Protein AF-0000000086869556 (afdb_homodimer)

Structure (mmCIF, N/CA/C/O backbone):
data_AF-0000000086869556-model_v1
#
loop_
_entity.id
_entity.type
_entity.pdbx_description
1 polymer 'Protein phosphatase'
#
loop_
_atom_site.group_PDB
_atom_site.id
_atom_site.type_symbol
_atom_site.label_atom_id
_atom_site.label_alt_id
_atom_site.label_comp_id
_atom_site.label_asym_id
_atom_site.label_entity_id
_atom_site.label_seq_id
_atom_site.pdbx_PDB_ins_code
_atom_site.Cartn_x
_atom_site.Cartn_y
_atom_site.Cartn_z
_atom_site.occupancy
_atom_site.B_iso_or_equiv
_atom_site.auth_seq_id
_atom_site.auth_comp_id
_atom_site.auth_asym_id
_atom_site.auth_atom_id
_atom_site.pdbx_PDB_model_num
ATOM 1 N N . GLY A 1 1 ? 18.484 16.047 -14.68 1 20.08 1 GLY A N 1
ATOM 2 C CA . GLY A 1 1 ? 17.188 15.438 -14.805 1 20.08 1 GLY A CA 1
ATOM 3 C C . GLY A 1 1 ? 16.781 14.633 -13.586 1 20.08 1 GLY A C 1
ATOM 4 O O . GLY A 1 1 ? 17.594 13.898 -13.023 1 20.08 1 GLY A O 1
ATOM 5 N N . VAL A 1 2 ? 16.062 15.242 -12.688 1 26.06 2 VAL A N 1
ATOM 6 C CA . VAL A 1 2 ? 15.773 14.742 -11.344 1 26.06 2 VAL A CA 1
ATOM 7 C C . VAL A 1 2 ? 15.383 13.266 -11.422 1 26.06 2 VAL A C 1
ATOM 9 O O . VAL A 1 2 ? 14.438 12.906 -12.125 1 26.06 2 VAL A O 1
ATOM 12 N N . ALA A 1 3 ? 16.375 12.531 -11.352 1 31.11 3 ALA A N 1
ATOM 13 C CA . ALA A 1 3 ? 16.203 11.078 -11.461 1 31.11 3 ALA A CA 1
ATOM 14 C C . ALA A 1 3 ? 15 10.609 -10.656 1 31.11 3 ALA A C 1
ATOM 16 O O . ALA A 1 3 ? 14.828 11 -9.5 1 31.11 3 ALA A O 1
ATOM 17 N N . ASP A 1 4 ? 13.977 10.664 -11.32 1 35.25 4 ASP A N 1
ATOM 18 C CA . ASP A 1 4 ? 12.664 10.219 -10.852 1 35.25 4 ASP A CA 1
ATOM 19 C C . ASP A 1 4 ? 12.797 8.969 -9.984 1 35.25 4 ASP A C 1
ATOM 21 O O . ASP A 1 4 ? 13.758 8.211 -10.109 1 35.25 4 ASP A O 1
ATOM 25 N N . GLY A 1 5 ? 12.445 9.078 -8.875 1 38.09 5 GLY A N 1
ATOM 26 C CA . GLY A 1 5 ? 12.594 7.977 -7.938 1 38.09 5 GLY A CA 1
ATOM 27 C C . GLY A 1 5 ? 12.781 6.633 -8.617 1 38.09 5 GLY A C 1
ATOM 28 O O . GLY A 1 5 ? 13.461 5.754 -8.086 1 38.09 5 GLY A O 1
ATOM 29 N N . VAL A 1 6 ? 11.828 6.309 -9.461 1 43 6 VAL A N 1
ATOM 30 C CA . VAL A 1 6 ? 11.953 5.102 -10.273 1 43 6 VAL A CA 1
ATOM 31 C C . VAL A 1 6 ? 13.117 5.258 -11.258 1 43 6 VAL A C 1
ATOM 33 O O . VAL A 1 6 ? 13.5 4.297 -11.93 1 43 6 VAL A O 1
ATOM 36 N N . GLY A 1 7 ? 13.5 6.398 -11.258 1 38.84 7 GLY A N 1
ATOM 37 C CA . GLY A 1 7 ? 14.344 6.754 -12.383 1 38.84 7 GLY A CA 1
ATOM 38 C C . GLY A 1 7 ? 15.719 6.102 -12.328 1 38.84 7 GLY A C 1
ATOM 39 O O . GLY A 1 7 ? 16.406 6.023 -13.344 1 38.84 7 GLY A O 1
ATOM 40 N N . GLY A 1 8 ? 16.047 6.047 -11.125 1 41.34 8 GLY A N 1
ATOM 41 C CA . GLY A 1 8 ? 17.453 5.668 -11.242 1 41.34 8 GLY A CA 1
ATOM 42 C C . GLY A 1 8 ? 17.656 4.309 -11.891 1 41.34 8 GLY A C 1
ATOM 43 O O . GLY A 1 8 ? 18.75 3.973 -12.32 1 41.34 8 GLY A O 1
ATOM 44 N N . TRP A 1 9 ? 16.656 3.523 -11.672 1 41.38 9 TRP A N 1
ATOM 45 C CA . TRP A 1 9 ? 16.891 2.152 -12.109 1 41.38 9 TRP A CA 1
ATOM 46 C C . TRP A 1 9 ? 16.797 2.043 -13.625 1 41.38 9 TRP A C 1
ATOM 48 O O . TRP A 1 9 ? 17.266 1.069 -14.219 1 41.38 9 TRP A O 1
ATOM 58 N N . ARG A 1 10 ? 16.188 2.996 -14.219 1 45.03 10 ARG A N 1
ATOM 59 C CA . ARG A 1 10 ? 16.031 2.869 -15.664 1 45.03 10 ARG A CA 1
ATOM 60 C C . ARG A 1 10 ? 17.375 2.74 -16.344 1 45.03 10 ARG A C 1
ATOM 62 O O . ARG A 1 10 ? 17.484 2.098 -17.391 1 45.03 10 ARG A O 1
ATOM 69 N N . ASP A 1 11 ? 18.078 3.354 -15.719 1 44.28 11 ASP A N 1
ATOM 70 C CA . ASP A 1 11 ? 19.359 3.311 -16.422 1 44.28 11 ASP A CA 1
ATOM 71 C C . ASP A 1 11 ? 19.875 1.878 -16.547 1 44.28 11 ASP A C 1
ATOM 73 O O . ASP A 1 11 ? 20.719 1.584 -17.391 1 44.28 11 ASP A O 1
ATOM 77 N N . TYR A 1 12 ? 19.422 1.07 -15.805 1 44.03 12 TYR A N 1
ATOM 78 C CA . TYR A 1 12 ? 20 -0.267 -15.906 1 44.03 12 TYR A CA 1
ATOM 79 C C . TYR A 1 12 ? 19.094 -1.189 -16.719 1 44.03 12 TYR A C 1
ATOM 81 O O . TYR A 1 12 ? 19.328 -2.4 -16.766 1 44.03 12 TYR A O 1
ATOM 89 N N . GLY A 1 13 ? 18.156 -0.696 -17.391 1 45.09 13 GLY A N 1
ATOM 90 C CA . GLY A 1 13 ? 17.328 -1.491 -18.266 1 45.09 13 GLY A CA 1
ATOM 91 C C . GLY A 1 13 ? 16.234 -2.244 -17.531 1 45.09 13 GLY A C 1
ATOM 92 O O . GLY A 1 13 ? 15.562 -3.105 -18.109 1 45.09 13 GLY A O 1
ATOM 93 N N . VAL A 1 14 ? 16.328 -2.191 -16.141 1 48.78 14 VAL A N 1
ATOM 94 C CA . VAL A 1 14 ? 15.344 -2.955 -15.391 1 48.78 14 VAL A CA 1
ATOM 95 C C . VAL A 1 14 ? 14.242 -2.027 -14.891 1 48.78 14 VAL A C 1
ATOM 97 O O . VAL A 1 14 ? 14.523 -0.951 -14.359 1 48.78 14 VAL A O 1
ATOM 100 N N . ASP A 1 15 ? 13.062 -2.281 -15.352 1 56.66 15 ASP A N 1
ATOM 101 C CA . ASP A 1 15 ? 11.891 -1.534 -14.922 1 56.66 15 ASP A CA 1
ATOM 102 C C . ASP A 1 15 ? 11.32 -2.111 -13.625 1 56.66 15 ASP A C 1
ATOM 104 O O . ASP A 1 15 ? 10.781 -3.221 -13.617 1 56.66 15 ASP A O 1
ATOM 108 N N . PRO A 1 16 ? 11.773 -1.597 -12.445 1 61.28 16 PRO A N 1
ATOM 109 C CA . PRO A 1 16 ? 11.227 -2.08 -11.18 1 61.28 16 PRO A CA 1
ATOM 110 C C . PRO A 1 16 ? 9.719 -2.301 -11.227 1 61.28 16 PRO A C 1
ATOM 112 O O . PRO A 1 16 ? 9.188 -3.133 -10.484 1 61.28 16 PRO A O 1
ATOM 115 N N . SER A 1 17 ? 9.109 -1.678 -12.156 1 65.19 17 SER A N 1
ATOM 116 C CA . SER A 1 17 ? 7.664 -1.819 -12.305 1 65.19 17 SER A CA 1
ATOM 117 C C . SER A 1 17 ? 7.297 -3.211 -12.805 1 65.19 17 SER A C 1
ATOM 119 O O . SER A 1 17 ? 6.207 -3.713 -12.516 1 65.19 17 SER A O 1
ATOM 121 N N . GLN A 1 18 ? 8.281 -3.791 -13.469 1 72.25 18 GLN A N 1
ATOM 122 C CA . GLN A 1 18 ? 7.984 -5.105 -14.031 1 72.25 18 GLN A CA 1
ATOM 123 C C . GLN A 1 18 ? 7.891 -6.16 -12.93 1 72.25 18 GLN A C 1
ATOM 125 O O . GLN A 1 18 ? 6.988 -7 -12.945 1 72.25 18 GLN A O 1
ATOM 130 N N . PHE A 1 19 ? 8.773 -6.137 -12.016 1 77.19 19 PHE A N 1
ATOM 131 C CA . PHE A 1 19 ? 8.766 -7.109 -10.93 1 77.19 19 PHE A CA 1
ATOM 132 C C . PHE A 1 19 ? 7.492 -6.984 -10.109 1 77.19 19 PHE A C 1
ATOM 134 O O . PHE A 1 19 ? 6.824 -7.984 -9.828 1 77.19 19 PHE A O 1
ATOM 141 N N . SER A 1 20 ? 7.203 -5.754 -9.734 1 79 20 SER A N 1
ATOM 142 C CA . SER A 1 20 ? 6.023 -5.531 -8.906 1 79 20 SER A CA 1
ATOM 143 C C . SER A 1 20 ? 4.754 -6.008 -9.602 1 79 20 SER A C 1
ATOM 145 O O . SER A 1 20 ? 3.883 -6.609 -8.969 1 79 20 SER A O 1
ATOM 147 N N . GLY A 1 21 ? 4.75 -5.754 -10.852 1 83.06 21 GLY A N 1
ATOM 148 C CA . GLY A 1 21 ? 3.615 -6.242 -11.625 1 83.06 21 GLY A CA 1
ATOM 149 C C . GLY A 1 21 ? 3.502 -7.754 -11.625 1 83.06 21 GLY A C 1
ATOM 150 O O . GLY A 1 21 ? 2.416 -8.305 -11.414 1 83.06 21 GLY A O 1
ATOM 151 N N . THR A 1 22 ? 4.59 -8.391 -11.93 1 85.75 22 THR A N 1
ATOM 152 C CA . THR A 1 22 ? 4.602 -9.852 -11.953 1 85.75 22 THR A CA 1
ATOM 153 C C . THR A 1 22 ? 4.262 -10.414 -10.578 1 85.75 22 THR A C 1
ATOM 155 O O . THR A 1 22 ? 3.531 -11.398 -10.469 1 85.75 22 THR A O 1
ATOM 158 N N . LEU A 1 23 ? 4.801 -9.828 -9.57 1 87 23 LEU A N 1
ATOM 159 C CA . LEU A 1 23 ? 4.508 -10.266 -8.203 1 87 23 LEU A CA 1
ATOM 160 C C . LEU A 1 23 ? 3.014 -10.164 -7.914 1 87 23 LEU A C 1
ATOM 162 O O . LEU A 1 23 ? 2.416 -11.094 -7.375 1 87 23 LEU A O 1
ATOM 166 N N . MET A 1 24 ? 2.424 -9.109 -8.297 1 91.31 24 MET A N 1
ATOM 167 C CA . MET A 1 24 ? 0.998 -8.93 -8.031 1 91.31 24 MET A CA 1
ATOM 168 C C . MET A 1 24 ? 0.171 -9.938 -8.828 1 91.31 24 MET A C 1
ATOM 170 O O . MET A 1 24 ? -0.818 -10.469 -8.32 1 91.31 24 MET A O 1
ATOM 174 N N . ARG A 1 25 ? 0.588 -10.195 -10.039 1 92.12 25 ARG A N 1
ATOM 175 C CA . ARG A 1 25 ? -0.113 -11.195 -10.844 1 92.12 25 ARG A CA 1
ATOM 176 C C . ARG A 1 25 ? -0.012 -12.578 -10.211 1 92.12 25 ARG A C 1
ATOM 178 O O . ARG A 1 25 ? -0.985 -13.336 -10.203 1 92.12 25 ARG A O 1
ATOM 185 N N . THR A 1 26 ? 1.114 -12.883 -9.781 1 92.69 26 THR A N 1
ATOM 186 C CA . THR A 1 26 ? 1.32 -14.172 -9.133 1 92.69 26 THR A CA 1
ATOM 187 C C . THR A 1 26 ? 0.486 -14.273 -7.859 1 92.69 26 THR A C 1
ATOM 189 O O . THR A 1 26 ? -0.171 -15.289 -7.621 1 92.69 26 THR A O 1
ATOM 192 N N . CYS A 1 27 ? 0.472 -13.266 -7.012 1 93.25 27 CYS A N 1
ATOM 193 C CA . CYS A 1 27 ? -0.337 -13.258 -5.801 1 93.25 27 CYS A CA 1
ATOM 194 C C . CYS A 1 27 ? -1.816 -13.414 -6.129 1 93.25 27 CYS A C 1
ATOM 196 O O . CYS A 1 27 ? -2.539 -14.125 -5.43 1 93.25 27 CYS A O 1
ATOM 198 N N . GLU A 1 28 ? -2.205 -12.711 -7.117 1 95.19 28 GLU A N 1
ATOM 199 C CA . GLU A 1 28 ? -3.598 -12.836 -7.543 1 95.19 28 GLU A CA 1
ATOM 200 C C . GLU A 1 28 ? -3.936 -14.281 -7.906 1 95.19 28 GLU A C 1
ATOM 202 O O . GLU A 1 28 ? -4.988 -14.789 -7.523 1 95.19 28 GLU A O 1
ATOM 207 N N . ARG A 1 29 ? -3.111 -14.875 -8.688 1 95.5 29 ARG A N 1
ATOM 208 C CA . ARG A 1 29 ? -3.318 -16.266 -9.07 1 95.5 29 ARG A CA 1
ATOM 209 C C . ARG A 1 29 ? -3.412 -17.156 -7.84 1 95.5 29 ARG A C 1
ATOM 211 O O . ARG A 1 29 ? -4.273 -18.047 -7.77 1 95.5 29 ARG A O 1
ATOM 218 N N . LEU A 1 30 ? -2.574 -16.953 -6.906 1 94.69 30 LEU A N 1
ATOM 219 C CA . LEU A 1 30 ? -2.566 -17.75 -5.68 1 94.69 30 LEU A CA 1
ATOM 220 C C . LEU A 1 30 ? -3.877 -17.594 -4.918 1 94.69 30 LEU A C 1
ATOM 222 O O . LEU A 1 30 ? -4.422 -18.562 -4.395 1 94.69 30 LEU A O 1
ATOM 226 N N . VAL A 1 31 ? -4.391 -16.375 -4.824 1 94.94 31 VAL A N 1
ATOM 227 C CA . VAL A 1 31 ? -5.668 -16.109 -4.164 1 94.94 31 VAL A CA 1
ATOM 228 C C . VAL A 1 31 ? -6.785 -16.859 -4.895 1 94.94 31 VAL A C 1
ATOM 230 O O . VAL A 1 31 ? -7.598 -17.531 -4.266 1 94.94 31 VAL A O 1
ATOM 233 N N . LYS A 1 32 ? -6.785 -16.734 -6.172 1 94.69 32 LYS A N 1
ATOM 234 C CA . LYS A 1 32 ? -7.816 -17.359 -6.996 1 94.69 32 LYS A CA 1
ATOM 235 C C . LYS A 1 32 ? -7.781 -18.875 -6.863 1 94.69 32 LYS A C 1
ATOM 237 O O . LYS A 1 32 ? -8.82 -19.531 -6.938 1 94.69 32 LYS A O 1
ATOM 242 N N . GLU A 1 33 ? -6.645 -19.422 -6.629 1 95.5 33 GLU A N 1
ATOM 243 C CA . GLU A 1 33 ? -6.453 -20.859 -6.496 1 95.5 33 GLU A CA 1
ATOM 244 C C . GLU A 1 33 ? -6.816 -21.344 -5.094 1 95.5 33 GLU A C 1
ATOM 246 O O . GLU A 1 33 ? -6.789 -22.547 -4.816 1 95.5 33 GLU A O 1
ATOM 251 N N . GLY A 1 34 ? -7.094 -20.453 -4.234 1 91.31 34 GLY A N 1
ATOM 252 C CA . GLY A 1 34 ? -7.48 -20.812 -2.883 1 91.31 34 GLY A CA 1
ATOM 253 C C . GLY A 1 34 ? -6.305 -20.953 -1.94 1 91.31 34 GLY A C 1
ATOM 254 O O . GLY A 1 34 ? -6.445 -21.484 -0.833 1 91.31 34 GLY A O 1
ATOM 255 N N . ARG A 1 35 ? -5.172 -20.656 -2.354 1 90 35 ARG A N 1
ATOM 256 C CA . ARG A 1 35 ? -3.977 -20.688 -1.518 1 90 35 ARG A CA 1
ATOM 257 C C . ARG A 1 35 ? -3.816 -19.391 -0.731 1 90 35 ARG A C 1
ATOM 259 O O . ARG A 1 35 ? -2.746 -18.781 -0.742 1 90 35 ARG A O 1
ATOM 266 N N . PHE A 1 36 ? -4.836 -18.984 -0.148 1 88.5 36 PHE A N 1
ATOM 267 C CA . PHE A 1 36 ? -4.902 -17.688 0.498 1 88.5 36 PHE A CA 1
ATOM 268 C C . PHE A 1 36 ? -5.574 -17.781 1.861 1 88.5 36 PHE A C 1
ATOM 270 O O . PHE A 1 36 ? -6.617 -18.438 1.998 1 88.5 36 PHE A O 1
ATOM 277 N N . VAL A 1 37 ? -4.934 -17.359 2.906 1 88.19 37 VAL A N 1
ATOM 278 C CA . VAL A 1 37 ? -5.5 -17.203 4.242 1 88.19 37 VAL A CA 1
ATOM 279 C C . VAL A 1 37 ? -5.695 -15.711 4.543 1 88.19 37 VAL A C 1
ATOM 281 O O . VAL A 1 37 ? -4.719 -14.977 4.723 1 88.19 37 VAL A O 1
ATOM 284 N N . PRO A 1 38 ? -6.949 -15.219 4.625 1 87.19 38 PRO A N 1
ATOM 285 C CA . PRO A 1 38 ? -7.234 -13.789 4.754 1 87.19 38 PRO A CA 1
ATOM 286 C C . PRO A 1 38 ? -6.512 -13.141 5.938 1 87.19 38 PRO A C 1
ATOM 288 O O . PRO A 1 38 ? -6.082 -11.992 5.848 1 87.19 38 PRO A O 1
ATOM 291 N N . SER A 1 39 ? -6.332 -13.852 7 1 86.94 39 SER A N 1
ATOM 292 C CA . SER A 1 39 ? -5.723 -13.289 8.203 1 86.94 39 SER A CA 1
ATOM 293 C C . SER A 1 39 ? -4.203 -13.297 8.102 1 86.94 39 SER A C 1
ATOM 295 O O . SER A 1 39 ? -3.516 -12.82 9.016 1 86.94 39 SER A O 1
ATOM 297 N N . ASN A 1 40 ? -3.67 -13.812 6.988 1 86.56 40 ASN A N 1
ATOM 298 C CA . ASN A 1 40 ? -2.223 -13.883 6.812 1 86.56 40 ASN A CA 1
ATOM 299 C C . ASN A 1 40 ? -1.795 -13.359 5.445 1 86.56 40 ASN A C 1
ATOM 301 O O . ASN A 1 40 ? -1.248 -14.102 4.633 1 86.56 40 ASN A O 1
ATOM 305 N N . PRO A 1 41 ? -1.904 -12.07 5.223 1 87.12 41 PRO A N 1
ATOM 306 C CA . PRO A 1 41 ? -1.512 -11.5 3.93 1 87.12 41 PRO A CA 1
ATOM 307 C C . PRO A 1 41 ? -0.021 -11.664 3.643 1 87.12 41 PRO A C 1
ATOM 309 O O . PRO A 1 41 ? 0.386 -11.703 2.479 1 87.12 41 PRO A O 1
ATOM 312 N N . VAL A 1 42 ? 0.786 -11.781 4.691 1 84.06 42 VAL A N 1
ATOM 313 C CA . VAL A 1 42 ? 2.221 -11.984 4.512 1 84.06 42 VAL A CA 1
ATOM 314 C C . VAL A 1 42 ? 2.469 -13.305 3.789 1 84.06 42 VAL A C 1
ATOM 316 O O . VAL A 1 42 ? 3.383 -13.406 2.967 1 84.06 42 VAL A O 1
ATOM 319 N N . GLY A 1 43 ? 1.678 -14.242 4.09 1 86.19 43 GLY A N 1
ATOM 320 C CA . GLY A 1 43 ? 1.812 -15.555 3.467 1 86.19 43 GLY A CA 1
ATOM 321 C C . GLY A 1 43 ? 1.711 -15.508 1.953 1 86.19 43 GLY A C 1
ATOM 322 O O . GLY A 1 43 ? 2.461 -16.188 1.255 1 86.19 43 GLY A O 1
ATOM 323 N N . ILE A 1 44 ? 0.769 -14.719 1.463 1 89 44 ILE A N 1
ATOM 324 C CA . ILE A 1 44 ? 0.57 -14.664 0.019 1 89 44 ILE A CA 1
ATOM 325 C C . ILE A 1 44 ? 1.739 -13.93 -0.634 1 89 44 ILE A C 1
ATOM 327 O O . ILE A 1 44 ? 2.174 -14.297 -1.729 1 89 44 ILE A O 1
ATOM 331 N N . LEU A 1 45 ? 2.207 -12.852 -0.019 1 86.06 45 LEU A N 1
ATOM 332 C CA . LEU A 1 45 ? 3.361 -12.133 -0.545 1 86.06 45 LEU A CA 1
ATOM 333 C C . LEU A 1 45 ? 4.594 -13.031 -0.583 1 86.06 45 LEU A C 1
ATOM 335 O O . LEU A 1 45 ? 5.336 -13.031 -1.568 1 86.06 45 LEU A O 1
ATOM 339 N N . THR A 1 46 ? 4.754 -13.766 0.477 1 83.81 46 THR A N 1
ATOM 340 C CA . THR A 1 46 ? 5.883 -14.68 0.574 1 83.81 46 THR A CA 1
ATOM 341 C C . THR A 1 46 ? 5.809 -15.758 -0.506 1 83.81 46 THR A C 1
ATOM 343 O O . THR A 1 46 ? 6.793 -16.016 -1.197 1 83.81 46 THR A O 1
ATOM 346 N N . ALA A 1 47 ? 4.652 -16.344 -0.585 1 87.88 47 ALA A N 1
ATOM 347 C CA . ALA A 1 47 ? 4.465 -17.391 -1.591 1 87.88 47 ALA A CA 1
ATOM 348 C C . ALA A 1 47 ? 4.699 -16.844 -2.996 1 87.88 47 ALA A C 1
ATOM 350 O O . ALA A 1 47 ? 5.352 -17.5 -3.82 1 87.88 47 ALA A O 1
ATOM 351 N N . GLY A 1 48 ? 4.109 -15.656 -3.264 1 89.12 48 GLY A N 1
ATOM 352 C CA . GLY A 1 48 ? 4.312 -15.031 -4.559 1 89.12 48 GLY A CA 1
ATOM 353 C C . GLY A 1 48 ? 5.77 -14.742 -4.859 1 89.12 48 GLY A C 1
ATOM 354 O O . GLY A 1 48 ? 6.25 -15.016 -5.965 1 89.12 48 GLY A O 1
ATOM 355 N N . TYR A 1 49 ? 6.426 -14.258 -3.943 1 83.94 49 TYR A N 1
ATOM 356 C CA . TYR A 1 49 ? 7.84 -13.938 -4.109 1 83.94 49 TYR A CA 1
ATOM 357 C C . TYR A 1 49 ? 8.656 -15.203 -4.344 1 83.94 49 TYR A C 1
ATOM 359 O O . TYR A 1 49 ? 9.508 -15.25 -5.238 1 83.94 49 TYR A O 1
ATOM 367 N N . CYS A 1 50 ? 8.445 -16.25 -3.535 1 84.56 50 CYS A N 1
ATOM 368 C CA . CYS A 1 50 ? 9.148 -17.516 -3.662 1 84.56 50 CYS A CA 1
ATOM 369 C C . CYS A 1 50 ? 8.953 -18.125 -5.051 1 84.56 50 CYS A C 1
ATOM 371 O O . CYS A 1 50 ? 9.883 -18.672 -5.637 1 84.56 50 CYS A O 1
ATOM 373 N N . GLU A 1 51 ? 7.754 -17.984 -5.516 1 88.38 51 GLU A N 1
ATOM 374 C CA . GLU A 1 51 ? 7.48 -18.5 -6.852 1 88.38 51 GLU A CA 1
ATOM 375 C C . GLU A 1 51 ? 8.273 -17.75 -7.91 1 88.38 51 GLU A C 1
ATOM 377 O O . GLU A 1 51 ? 8.773 -18.359 -8.867 1 88.38 51 GLU A O 1
ATOM 382 N N . LEU A 1 52 ? 8.352 -16.484 -7.754 1 84.44 52 LEU A N 1
ATOM 383 C CA . LEU A 1 52 ? 9.117 -15.695 -8.719 1 84.44 52 LEU A CA 1
ATOM 384 C C . LEU A 1 52 ? 10.594 -16.078 -8.68 1 84.44 52 LEU A C 1
ATOM 386 O O . LEU A 1 52 ? 11.242 -16.188 -9.727 1 84.44 52 LEU A O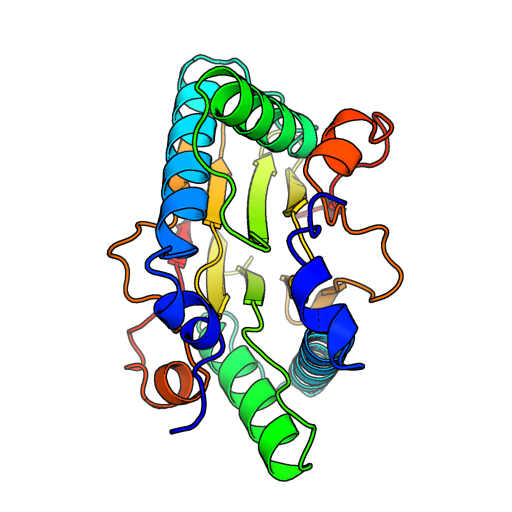 1
ATOM 390 N N . LEU A 1 53 ? 11.094 -16.312 -7.484 1 79.25 53 LEU A N 1
ATOM 391 C CA . LEU A 1 53 ? 12.484 -16.719 -7.332 1 79.25 53 LEU A CA 1
ATOM 392 C C . LEU A 1 53 ? 12.719 -18.078 -7.992 1 79.25 53 LEU A C 1
ATOM 394 O O . LEU A 1 53 ? 13.719 -18.281 -8.68 1 79.25 53 LEU A O 1
ATOM 398 N N . GLN A 1 54 ? 11.812 -18.906 -7.766 1 85.69 54 GLN A N 1
ATOM 399 C CA . GLN A 1 54 ? 11.922 -20.25 -8.336 1 85.69 54 GLN A CA 1
ATOM 400 C C . GLN A 1 54 ? 11.883 -20.203 -9.859 1 85.69 54 GLN A C 1
ATOM 402 O O . GLN A 1 54 ? 12.516 -21.031 -10.523 1 85.69 54 GLN A O 1
ATOM 407 N N . ASN A 1 55 ? 11.156 -19.234 -10.367 1 88.25 55 ASN A N 1
ATOM 408 C CA . ASN A 1 55 ? 11.039 -19.094 -11.812 1 88.25 55 ASN A CA 1
ATOM 409 C C . ASN A 1 55 ? 12.148 -18.219 -12.375 1 88.25 55 ASN A C 1
ATOM 411 O O . ASN A 1 55 ? 12.117 -17.828 -13.547 1 88.25 55 ASN A O 1
ATOM 415 N N . LYS A 1 56 ? 13.062 -17.812 -11.461 1 80.94 56 LYS A N 1
ATOM 416 C CA . LYS A 1 56 ? 14.266 -17.062 -11.82 1 80.94 56 LYS A CA 1
ATOM 417 C C . LYS A 1 56 ? 13.914 -15.711 -12.43 1 80.94 56 LYS A C 1
ATOM 419 O O . LYS A 1 56 ? 14.547 -15.273 -13.391 1 80.94 56 LYS A O 1
ATOM 424 N N . VAL A 1 57 ? 12.789 -15.18 -12 1 75.62 57 VAL A N 1
ATOM 425 C CA . VAL A 1 57 ? 12.469 -13.812 -12.391 1 75.62 57 VAL A CA 1
ATOM 426 C C . VAL A 1 57 ? 13.469 -12.852 -11.75 1 75.62 57 VAL A C 1
ATOM 428 O O . VAL A 1 57 ? 13.695 -12.898 -10.539 1 75.62 57 VAL A O 1
ATOM 431 N N . PRO A 1 58 ? 14.148 -12.078 -12.648 1 66.31 58 PRO A N 1
ATOM 432 C CA . PRO A 1 58 ? 15.141 -11.164 -12.086 1 66.31 58 PRO A CA 1
ATOM 433 C C . PRO A 1 58 ? 14.531 -10.18 -11.086 1 66.31 58 PRO A C 1
ATOM 435 O O . PRO A 1 58 ? 13.484 -9.594 -11.352 1 66.31 58 PRO A O 1
ATOM 438 N N . LEU A 1 59 ? 14.992 -10.32 -9.859 1 57.66 59 LEU A N 1
ATOM 439 C CA . LEU A 1 59 ? 14.625 -9.336 -8.852 1 57.66 59 LEU A CA 1
ATOM 440 C C . LEU A 1 59 ? 15.422 -8.047 -9.039 1 57.66 59 LEU A C 1
ATOM 442 O O . LEU A 1 59 ? 16.656 -8.047 -8.93 1 57.66 59 LEU A O 1
ATOM 446 N N . LEU A 1 60 ? 14.969 -7.227 -9.891 1 50.34 60 LEU A N 1
ATOM 447 C CA . LEU A 1 60 ? 15.742 -6.008 -10.109 1 50.34 60 LEU A CA 1
ATOM 448 C C . LEU A 1 60 ? 15.414 -4.957 -9.055 1 50.34 60 LEU A C 1
ATOM 450 O O . LEU A 1 60 ? 14.273 -4.477 -8.992 1 50.34 60 LEU A O 1
ATOM 454 N N . GLY A 1 61 ? 16.359 -4.707 -8.211 1 54.25 61 GLY A N 1
ATOM 455 C CA . GLY A 1 61 ? 16.312 -3.572 -7.301 1 54.25 61 GLY A CA 1
ATOM 456 C C . GLY A 1 61 ? 15.32 -3.756 -6.168 1 54.25 61 GLY A C 1
ATOM 457 O O . GLY A 1 61 ? 14.812 -4.859 -5.953 1 54.25 61 GLY A O 1
ATOM 458 N N . SER A 1 62 ? 15.133 -2.777 -5.438 1 56.19 62 SER A N 1
ATOM 459 C CA . SER A 1 62 ? 14.203 -2.717 -4.316 1 56.19 62 SER A CA 1
ATOM 460 C C . SER A 1 62 ? 12.758 -2.629 -4.805 1 56.19 62 SER A C 1
ATOM 462 O O . SER A 1 62 ? 12.469 -1.938 -5.785 1 56.19 62 SER A O 1
ATOM 464 N N . SER A 1 63 ? 12.07 -3.76 -4.605 1 62.44 63 SER A N 1
ATOM 465 C CA . SER A 1 63 ? 10.656 -3.715 -4.957 1 62.44 63 SER A CA 1
ATOM 466 C C . SER A 1 63 ? 9.781 -3.545 -3.719 1 62.44 63 SER A C 1
ATOM 468 O O . SER A 1 63 ? 10.133 -4.012 -2.635 1 62.44 63 SER A O 1
ATOM 470 N N . THR A 1 64 ? 8.797 -2.725 -3.891 1 74.62 64 THR A N 1
ATOM 471 C CA . THR A 1 64 ? 7.812 -2.541 -2.83 1 74.62 64 THR A CA 1
ATOM 472 C C . THR A 1 64 ? 6.457 -3.105 -3.248 1 74.62 64 THR A C 1
ATOM 474 O O . THR A 1 64 ? 6.117 -3.111 -4.434 1 74.62 64 THR A O 1
ATOM 477 N N . ALA A 1 65 ? 5.867 -3.75 -2.355 1 82.38 65 ALA A N 1
ATOM 478 C CA . ALA A 1 65 ? 4.52 -4.27 -2.57 1 82.38 65 ALA A CA 1
ATOM 479 C C . ALA A 1 65 ? 3.668 -4.125 -1.312 1 82.38 65 ALA A C 1
ATOM 481 O O . ALA A 1 65 ? 4.191 -4.145 -0.196 1 82.38 65 ALA A O 1
ATOM 482 N N . CYS A 1 66 ? 2.393 -3.9 -1.564 1 84.25 66 CYS A N 1
ATOM 483 C CA . CYS A 1 66 ? 1.42 -3.824 -0.479 1 84.25 66 CYS A CA 1
ATOM 484 C C . CYS A 1 66 ? 0.177 -4.645 -0.801 1 84.25 66 CYS A C 1
ATOM 486 O O . CYS A 1 66 ? -0.324 -4.605 -1.927 1 84.25 66 CYS A O 1
ATOM 488 N N . ILE A 1 67 ? -0.213 -5.453 0.135 1 88.81 67 ILE A N 1
ATOM 489 C CA . ILE A 1 67 ? -1.454 -6.207 0.001 1 88.81 67 ILE A CA 1
ATOM 490 C C . ILE A 1 67 ? -2.426 -5.805 1.107 1 88.81 67 ILE A C 1
ATOM 492 O O . ILE A 1 67 ? -2.041 -5.707 2.275 1 88.81 67 ILE A O 1
ATOM 496 N N . VAL A 1 68 ? -3.631 -5.559 0.736 1 87.69 68 VAL A N 1
ATOM 497 C CA . VAL A 1 68 ? -4.703 -5.246 1.676 1 87.69 68 VAL A CA 1
ATOM 498 C C . VAL A 1 68 ? -5.805 -6.301 1.571 1 87.69 68 VAL A C 1
ATOM 500 O O . VAL A 1 68 ? -6.281 -6.602 0.475 1 87.69 68 VAL A O 1
ATOM 503 N N . VAL A 1 69 ? -6.129 -6.844 2.709 1 89.31 69 VAL A N 1
ATOM 504 C CA . VAL A 1 69 ? -7.184 -7.855 2.748 1 89.31 69 VAL A CA 1
ATOM 505 C C . VAL A 1 69 ? -8.336 -7.363 3.617 1 89.31 69 VAL A C 1
ATOM 507 O O . VAL A 1 69 ? -8.156 -7.098 4.809 1 89.31 69 VAL A O 1
ATOM 510 N N . LEU A 1 70 ? -9.445 -7.223 2.988 1 86.75 70 LEU A N 1
ATOM 511 C CA . LEU A 1 70 ? -10.672 -6.918 3.713 1 86.75 70 LEU A CA 1
ATOM 512 C C . LEU A 1 70 ? -11.391 -8.195 4.133 1 86.75 70 LEU A C 1
ATOM 514 O O . LEU A 1 70 ? -11.953 -8.898 3.293 1 86.75 70 LEU A O 1
ATOM 518 N N . ASP A 1 71 ? -11.266 -8.445 5.352 1 84.94 71 ASP A N 1
ATOM 519 C CA . ASP A 1 71 ? -11.898 -9.648 5.891 1 84.94 71 ASP A CA 1
ATOM 520 C C . ASP A 1 71 ? -13.281 -9.328 6.473 1 84.94 71 ASP A C 1
ATOM 522 O O . ASP A 1 71 ? -13.391 -8.898 7.621 1 84.94 71 ASP A O 1
ATOM 526 N N . ARG A 1 72 ? -14.273 -9.609 5.816 1 76.88 72 ARG A N 1
ATOM 527 C CA . ARG A 1 72 ? -15.641 -9.266 6.203 1 76.88 72 ARG A CA 1
ATOM 528 C C . ARG A 1 72 ? -16.094 -10.094 7.398 1 76.88 72 ARG A C 1
ATOM 530 O O . ARG A 1 72 ? -16.828 -9.602 8.258 1 76.88 72 ARG A O 1
ATOM 537 N N . SER A 1 73 ? -15.711 -11.273 7.371 1 81.25 73 SER A N 1
ATOM 538 C CA . SER A 1 73 ? -16.188 -12.164 8.43 1 81.25 73 SER A CA 1
ATOM 539 C C . SER A 1 73 ? -15.727 -11.68 9.805 1 81.25 73 SER A C 1
ATOM 541 O O . SER A 1 73 ? -16.469 -11.781 10.781 1 81.25 73 SER A O 1
ATOM 543 N N . SER A 1 74 ? -14.562 -11.078 9.891 1 79.12 74 SER A N 1
ATOM 544 C CA . SER A 1 74 ? -14.031 -10.609 11.164 1 79.12 74 SER A CA 1
ATOM 545 C C . SER A 1 74 ? -14.078 -9.094 11.258 1 79.12 74 SER A C 1
ATOM 547 O O . SER A 1 74 ? -13.75 -8.516 12.305 1 79.12 74 SER A O 1
ATOM 549 N N . HIS A 1 75 ? -14.586 -8.461 10.195 1 78.62 75 HIS A N 1
ATOM 550 C CA . HIS A 1 75 ? -14.633 -7 10.148 1 78.62 75 HIS A CA 1
ATOM 551 C C . HIS A 1 75 ? -13.258 -6.398 10.438 1 78.62 75 HIS A C 1
ATOM 553 O O . HIS A 1 75 ? -13.141 -5.488 11.258 1 78.62 75 HIS A O 1
ATOM 559 N N . ARG A 1 76 ? -12.289 -7.098 9.82 1 83.69 76 ARG A N 1
ATOM 560 C CA . ARG A 1 76 ? -10.906 -6.66 10.023 1 83.69 76 ARG A CA 1
ATOM 561 C C . ARG A 1 76 ? -10.211 -6.402 8.688 1 83.69 76 ARG A C 1
ATOM 563 O O . ARG A 1 76 ? -10.609 -6.961 7.66 1 83.69 76 ARG A O 1
ATOM 570 N N . LEU A 1 77 ? -9.242 -5.43 8.75 1 83.94 77 LEU A N 1
ATOM 571 C CA . LEU A 1 77 ? -8.328 -5.148 7.648 1 83.94 77 LEU A CA 1
ATOM 572 C C . LEU A 1 77 ? -6.934 -5.684 7.945 1 83.94 77 LEU A C 1
ATOM 574 O O . LEU A 1 77 ? -6.359 -5.383 8.992 1 83.94 77 LEU A O 1
ATOM 578 N N . HIS A 1 78 ? -6.535 -6.594 7.109 1 86.38 78 HIS A N 1
ATOM 579 C CA . HIS A 1 78 ? -5.176 -7.113 7.203 1 86.38 78 HIS A CA 1
ATOM 580 C C . HIS A 1 78 ? -4.293 -6.555 6.094 1 86.38 78 HIS A C 1
ATOM 582 O O . HIS A 1 78 ? -4.734 -6.426 4.949 1 86.38 78 HIS A O 1
ATOM 588 N N . THR A 1 79 ? -3.049 -6.148 6.473 1 84.88 79 THR A N 1
ATOM 589 C CA . THR A 1 79 ? -2.141 -5.629 5.453 1 84.88 79 THR A CA 1
ATOM 590 C C . THR A 1 79 ? -0.771 -6.293 5.562 1 84.88 79 THR A C 1
ATOM 592 O O . THR A 1 79 ? -0.426 -6.848 6.605 1 84.88 79 THR A O 1
ATOM 595 N N . ALA A 1 80 ? -0.083 -6.355 4.477 1 83.44 80 ALA A N 1
ATOM 596 C CA . ALA A 1 80 ? 1.317 -6.766 4.395 1 83.44 80 ALA A CA 1
ATOM 597 C C . ALA A 1 80 ? 2.098 -5.859 3.443 1 83.44 80 ALA A C 1
ATOM 599 O O . ALA A 1 80 ? 1.588 -5.473 2.389 1 83.44 80 ALA A O 1
ATOM 600 N N . ASN A 1 81 ? 3.268 -5.422 3.904 1 77.81 81 ASN A N 1
ATOM 601 C CA . ASN A 1 81 ? 4.109 -4.543 3.102 1 77.81 81 ASN A CA 1
ATOM 602 C C . ASN A 1 81 ? 5.488 -5.152 2.857 1 77.81 81 ASN A C 1
ATOM 604 O O . ASN A 1 81 ? 6.09 -5.719 3.771 1 77.81 81 ASN A O 1
ATOM 608 N N . LEU A 1 82 ? 5.832 -5.09 1.624 1 75.69 82 LEU A N 1
ATOM 609 C CA . LEU A 1 82 ? 7.188 -5.457 1.228 1 75.69 82 LEU A CA 1
ATOM 610 C C . LEU A 1 82 ? 8.008 -4.219 0.89 1 75.69 82 LEU A C 1
ATOM 612 O O . LEU A 1 82 ? 7.523 -3.316 0.201 1 75.69 82 LEU A O 1
ATOM 616 N N . GLY A 1 83 ? 9.195 -4.152 1.521 1 73.5 83 GLY A N 1
ATOM 617 C CA . GLY A 1 83 ? 10.094 -3.047 1.221 1 73.5 83 GLY A CA 1
ATOM 618 C C . GLY A 1 83 ? 9.883 -1.848 2.127 1 73.5 83 GLY A C 1
ATOM 619 O O . GLY A 1 83 ? 9.109 -1.91 3.082 1 73.5 83 GLY A O 1
ATOM 620 N N . ASP A 1 84 ? 10.648 -0.792 1.902 1 64 84 ASP A N 1
ATOM 621 C CA . ASP A 1 84 ? 10.648 0.425 2.707 1 64 84 ASP A CA 1
ATOM 622 C C . ASP A 1 84 ? 9.641 1.438 2.17 1 64 84 ASP A C 1
ATOM 624 O O . ASP A 1 84 ? 10.008 2.559 1.809 1 64 84 ASP A O 1
ATOM 628 N N . SER A 1 85 ? 8.422 1.033 1.997 1 71.31 85 SER A N 1
ATOM 629 C CA . SER A 1 85 ? 7.402 1.936 1.481 1 71.31 85 SER A CA 1
ATOM 630 C C . SER A 1 85 ? 6.617 2.588 2.615 1 71.31 85 SER A C 1
ATOM 632 O O . SER A 1 85 ? 6.402 1.975 3.662 1 71.31 85 SER A O 1
ATOM 634 N N . GLY A 1 86 ? 6.445 3.867 2.48 1 79.88 86 GLY A N 1
ATOM 635 C CA . GLY A 1 86 ? 5.488 4.48 3.389 1 79.88 86 GLY A CA 1
ATOM 636 C C . GLY A 1 86 ? 4.086 3.918 3.25 1 79.88 86 GLY A C 1
ATOM 637 O O . GLY A 1 86 ? 3.639 3.625 2.139 1 79.88 86 GLY A O 1
ATOM 638 N N . PHE A 1 87 ? 3.502 3.639 4.398 1 82.81 87 PHE A N 1
ATOM 639 C CA . PHE A 1 87 ? 2.146 3.1 4.387 1 82.81 87 PHE A CA 1
ATOM 640 C C . PHE A 1 87 ? 1.292 3.766 5.461 1 82.81 87 PHE A C 1
ATOM 642 O O . PHE A 1 87 ? 1.724 3.908 6.605 1 82.81 87 PHE A O 1
ATOM 649 N N . LEU A 1 88 ? 0.127 4.246 5.016 1 90.06 88 LEU A N 1
ATOM 650 C CA . LEU A 1 88 ? -0.782 4.922 5.934 1 90.06 88 LEU A CA 1
ATOM 651 C C . LEU A 1 88 ? -2.209 4.414 5.758 1 90.06 88 LEU A C 1
ATOM 653 O O . LEU A 1 88 ? -2.686 4.266 4.633 1 90.06 88 LEU A O 1
ATOM 657 N N . VAL A 1 89 ? -2.881 4.082 6.898 1 89 89 VAL A N 1
ATOM 658 C CA . VAL A 1 89 ? -4.293 3.713 6.883 1 89 89 VAL A CA 1
ATOM 659 C C . VAL A 1 89 ? -5.105 4.738 7.668 1 89 89 VAL A C 1
ATOM 661 O O . VAL A 1 89 ? -4.777 5.051 8.82 1 89 89 VAL A O 1
ATOM 664 N N . VAL A 1 90 ? -6.168 5.23 6.984 1 91.12 90 VAL A N 1
ATOM 665 C CA . VAL A 1 90 ? -7.047 6.219 7.602 1 91.12 90 VAL A CA 1
ATOM 666 C C . VAL A 1 90 ? -8.461 5.66 7.703 1 91.12 90 VAL A C 1
ATOM 668 O O . VAL A 1 90 ? -8.969 5.059 6.754 1 91.12 90 VAL A O 1
ATOM 671 N N . ARG A 1 91 ? -9.031 5.797 8.82 1 87.94 91 ARG A N 1
ATOM 672 C CA . ARG A 1 91 ? 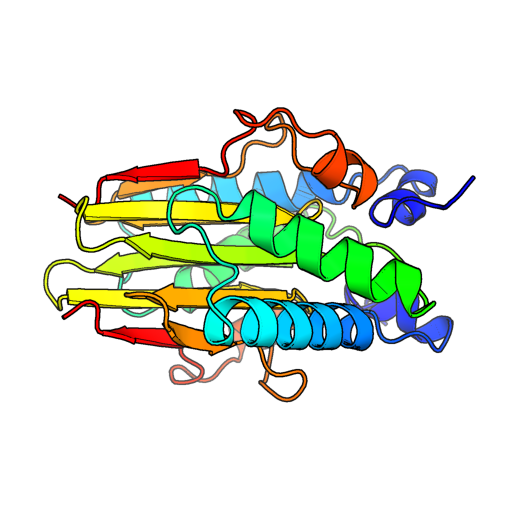-10.414 5.398 9.062 1 87.94 91 ARG A CA 1
ATOM 673 C C . ARG A 1 91 ? -11.164 6.469 9.852 1 87.94 91 ARG A C 1
ATOM 675 O O . ARG A 1 91 ? -10.734 6.852 10.945 1 87.94 91 ARG A O 1
ATOM 682 N N . GLY A 1 92 ? -12.328 6.895 9.297 1 83.75 92 GLY A N 1
ATOM 683 C CA . GLY A 1 92 ? -13.133 7.867 10.016 1 83.75 92 GLY A CA 1
ATOM 684 C C . GLY A 1 92 ? -12.383 9.148 10.336 1 83.75 92 GLY A C 1
ATOM 685 O O . GLY A 1 92 ? -12.492 9.68 11.445 1 83.75 92 GLY A O 1
ATOM 686 N N . GLY A 1 93 ? -11.438 9.523 9.477 1 85.94 93 GLY A N 1
ATOM 687 C CA . GLY A 1 93 ? -10.695 10.758 9.688 1 85.94 93 GLY A CA 1
ATOM 688 C C . GLY A 1 93 ? -9.523 10.594 10.633 1 85.94 93 GLY A C 1
ATOM 689 O O . GLY A 1 93 ? -8.859 11.57 10.992 1 85.94 93 GLY A O 1
ATOM 690 N N . GLU A 1 94 ? -9.273 9.414 11.047 1 91.06 94 GLU A N 1
ATOM 691 C CA . GLU A 1 94 ? -8.164 9.117 11.945 1 91.06 94 GLU A CA 1
ATOM 692 C C . GLU A 1 94 ? -7.156 8.172 11.289 1 91.06 94 GLU A C 1
ATOM 694 O O . GLU A 1 94 ? -7.539 7.262 10.555 1 91.06 94 GLU A O 1
ATOM 699 N N . VAL A 1 95 ? -5.902 8.406 11.625 1 91.25 95 VAL A N 1
ATOM 700 C CA . VAL A 1 95 ? -4.871 7.461 11.203 1 91.25 95 VAL A CA 1
ATOM 701 C C . VAL A 1 95 ? -4.863 6.258 12.141 1 91.25 95 VAL A C 1
ATOM 703 O O . VAL A 1 95 ? -4.602 6.395 13.344 1 91.25 95 VAL A O 1
ATOM 706 N N . VAL A 1 96 ? -5.18 5.137 11.609 1 88.19 96 VAL A N 1
ATOM 707 C CA . VAL A 1 96 ? -5.266 3.945 12.453 1 88.19 96 VAL A CA 1
ATOM 708 C C . VAL A 1 96 ? -3.98 3.129 12.32 1 88.19 96 VAL A C 1
ATOM 710 O O . VAL A 1 96 ? -3.715 2.244 13.141 1 88.19 96 VAL A O 1
ATOM 713 N N . HIS A 1 97 ? -3.18 3.424 11.266 1 84.69 97 HIS A N 1
ATOM 714 C CA . HIS A 1 97 ? -1.881 2.783 11.094 1 84.69 97 HIS A CA 1
ATOM 715 C C . HIS A 1 97 ? -0.947 3.648 10.25 1 84.69 97 HIS A C 1
ATOM 717 O O . HIS A 1 97 ? -1.365 4.223 9.242 1 84.69 97 HIS A O 1
ATOM 723 N N . ARG A 1 98 ? 0.253 3.768 10.664 1 85.88 98 ARG A N 1
ATOM 724 C CA . ARG A 1 98 ? 1.328 4.41 9.914 1 85.88 98 ARG A CA 1
ATOM 725 C C . ARG A 1 98 ? 2.588 3.551 9.922 1 85.88 98 ARG A C 1
ATOM 727 O O . ARG A 1 98 ? 2.986 3.027 10.961 1 85.88 98 ARG A O 1
ATOM 734 N N . SER A 1 99 ? 3.01 3.412 8.711 1 76.12 99 SER A N 1
ATOM 735 C CA . SER A 1 99 ? 4.262 2.666 8.633 1 76.12 99 SER A CA 1
ATOM 736 C C . SER A 1 99 ? 5.379 3.383 9.383 1 76.12 99 SER A C 1
ATOM 738 O O . SER A 1 99 ? 5.469 4.613 9.352 1 76.12 99 SER A O 1
ATOM 740 N N . ASP A 1 100 ? 5.844 2.764 10.523 1 61.25 100 ASP A N 1
ATOM 741 C CA . ASP A 1 100 ? 6.93 3.359 11.289 1 61.25 100 ASP A CA 1
ATOM 742 C C . ASP A 1 100 ? 8.289 2.891 10.773 1 61.25 100 ASP A C 1
ATOM 744 O O . ASP A 1 100 ? 8.43 1.75 10.328 1 61.25 100 ASP A O 1
ATOM 748 N N . GLU A 1 101 ? 9.117 3.91 10.492 1 54.12 101 GLU A N 1
ATOM 749 C CA . GLU A 1 101 ? 10.516 3.609 10.188 1 54.12 101 GLU A CA 1
ATOM 750 C C . GLU A 1 101 ? 10.992 2.375 10.945 1 54.12 101 GLU A C 1
ATOM 752 O O . GLU A 1 101 ? 11.812 1.604 10.438 1 54.12 101 GLU A O 1
ATOM 757 N N . GLN A 1 102 ? 10.555 2.316 12.102 1 48.31 102 GLN A N 1
ATOM 758 C CA . GLN A 1 102 ? 11.125 1.298 12.977 1 48.31 102 GLN A CA 1
ATOM 759 C C . GLN A 1 102 ? 10.375 -0.022 12.844 1 48.31 102 GLN A C 1
ATOM 761 O O . GLN A 1 102 ? 10.852 -1.062 13.305 1 48.31 102 GLN A O 1
ATOM 766 N N . GLN A 1 103 ? 9.273 0.011 12.203 1 50.22 103 GLN A N 1
ATOM 767 C CA . GLN A 1 103 ? 8.547 -1.256 12.156 1 50.22 103 GLN A CA 1
ATOM 768 C C . GLN A 1 103 ? 9.211 -2.229 11.18 1 50.22 103 GLN A C 1
ATOM 770 O O . GLN A 1 103 ? 9.844 -1.811 10.219 1 50.22 103 GLN A O 1
ATOM 775 N N . HIS A 1 104 ? 9.531 -3.33 11.633 1 49.25 104 HIS A N 1
ATOM 776 C CA . HIS A 1 104 ? 10.133 -4.43 10.883 1 49.25 104 HIS A CA 1
ATOM 777 C C . HIS A 1 104 ? 9.453 -4.602 9.531 1 49.25 104 HIS A C 1
ATOM 779 O O . HIS A 1 104 ? 8.297 -5.004 9.453 1 49.25 104 HIS A O 1
ATOM 785 N N . TYR A 1 105 ? 9.711 -3.582 8.727 1 54 105 TYR A N 1
ATOM 786 C CA . TYR A 1 105 ? 9.328 -3.855 7.344 1 54 105 TYR A CA 1
ATOM 787 C C . TYR A 1 105 ? 10.203 -4.945 6.738 1 54 105 TYR A C 1
ATOM 789 O O . TYR A 1 105 ? 11.367 -5.105 7.129 1 54 105 TYR A O 1
ATOM 797 N N . PHE A 1 106 ? 9.422 -5.883 6.184 1 61.47 106 PHE A N 1
ATOM 798 C CA . PHE A 1 106 ? 10.195 -6.852 5.422 1 61.47 106 PHE A CA 1
ATOM 799 C C . PHE A 1 106 ? 10.82 -6.199 4.195 1 61.47 106 PHE A C 1
ATOM 801 O O . PHE A 1 106 ? 10.109 -5.738 3.301 1 61.47 106 PHE A O 1
ATOM 808 N N . ASN A 1 107 ? 12.078 -5.926 4.371 1 59.28 107 ASN A N 1
ATOM 809 C CA . ASN A 1 107 ? 12.773 -5.242 3.281 1 59.28 107 ASN A CA 1
ATOM 810 C C . ASN A 1 107 ? 13.141 -6.207 2.158 1 59.28 107 ASN A C 1
ATOM 812 O O . ASN A 1 107 ? 13.469 -5.781 1.05 1 59.28 107 ASN A O 1
ATOM 816 N N . THR A 1 108 ? 13.141 -7.418 2.643 1 56.56 108 THR A N 1
ATOM 817 C CA . THR A 1 108 ? 1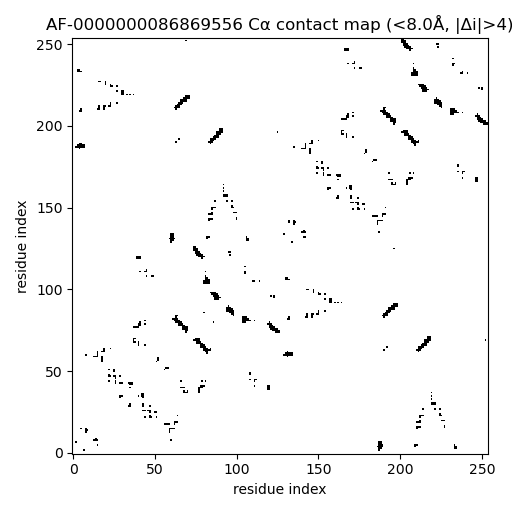3.5 -8.406 1.634 1 56.56 108 THR A CA 1
ATOM 818 C C . THR A 1 108 ? 12.555 -9.602 1.686 1 56.56 108 THR A C 1
ATOM 820 O O . THR A 1 108 ? 11.969 -9.891 2.732 1 56.56 108 THR A O 1
ATOM 823 N N . PRO A 1 109 ? 12.398 -10.102 0.55 1 57.09 109 PRO A N 1
ATOM 824 C CA . PRO A 1 109 ? 11.602 -11.328 0.526 1 57.09 109 PRO A CA 1
ATOM 825 C C . PRO A 1 109 ? 12.055 -12.352 1.566 1 57.09 109 PRO A C 1
ATOM 827 O O . PRO A 1 109 ? 11.227 -13.031 2.17 1 57.09 109 PRO A O 1
ATOM 830 N N . PHE A 1 110 ? 13.289 -12.438 1.698 1 57.88 110 PHE A N 1
ATOM 831 C CA . PHE A 1 110 ? 13.789 -13.398 2.684 1 57.88 110 PHE A CA 1
ATOM 832 C C . PHE A 1 110 ? 13.219 -13.094 4.066 1 57.88 110 PHE A C 1
ATOM 834 O O . PHE A 1 110 ? 12.875 -14.008 4.812 1 57.88 110 PHE A O 1
ATOM 841 N N . GLN A 1 111 ? 13.18 -11.82 4.293 1 65.75 111 GLN A N 1
ATOM 842 C CA . GLN A 1 111 ? 12.656 -11.422 5.594 1 65.75 111 GLN A CA 1
ATOM 843 C C . GLN A 1 111 ? 11.188 -11.805 5.742 1 65.75 111 GLN A C 1
ATOM 845 O O . GLN A 1 111 ? 10.719 -12.109 6.844 1 65.75 111 GLN A O 1
ATOM 850 N N . LEU A 1 112 ? 10.57 -11.852 4.59 1 62.66 112 LEU A N 1
ATOM 851 C CA . LEU A 1 112 ? 9.172 -12.266 4.594 1 62.66 112 LEU A CA 1
ATOM 852 C C . LEU A 1 112 ? 9.039 -13.75 4.906 1 62.66 112 LEU A C 1
ATOM 854 O O . LEU A 1 112 ? 8.125 -14.164 5.621 1 62.66 112 LEU A O 1
ATOM 858 N N . SER A 1 113 ? 9.922 -14.414 4.398 1 59 113 SER A N 1
ATOM 859 C CA . SER A 1 113 ? 9.859 -15.867 4.496 1 59 113 SER A CA 1
ATOM 860 C C . SER A 1 113 ? 10.125 -16.328 5.926 1 59 113 SER A C 1
ATOM 862 O O . SER A 1 113 ? 9.664 -17.406 6.332 1 59 113 SER A O 1
ATOM 864 N N . ILE A 1 114 ? 10.984 -15.547 6.559 1 56.78 114 ILE A N 1
ATOM 865 C CA . ILE A 1 114 ? 11.344 -15.984 7.902 1 56.78 114 ILE A CA 1
ATOM 866 C C . ILE A 1 114 ? 10.516 -15.211 8.93 1 56.78 114 ILE A C 1
ATOM 868 O O . ILE A 1 114 ? 10.773 -15.305 10.133 1 56.78 114 ILE A O 1
ATOM 872 N N . ALA A 1 115 ? 9.766 -14.398 8.391 1 58.97 115 ALA A N 1
ATOM 873 C CA . ALA A 1 115 ? 8.93 -13.633 9.312 1 58.97 115 ALA A CA 1
ATOM 874 C C . ALA A 1 115 ? 8.078 -14.555 10.172 1 58.97 115 ALA A C 1
ATOM 876 O O . ALA A 1 115 ? 7.562 -15.57 9.688 1 58.97 115 ALA A O 1
ATOM 877 N N . PRO A 1 116 ? 8.305 -14.211 11.461 1 55.84 116 PRO A N 1
ATOM 878 C CA . PRO A 1 116 ? 7.445 -15.031 12.312 1 55.84 116 PRO A CA 1
ATOM 879 C C . PRO A 1 116 ? 5.973 -14.945 11.922 1 55.84 116 PRO A C 1
ATOM 881 O O . PRO A 1 116 ? 5.547 -13.961 11.312 1 55.84 116 PRO A O 1
ATOM 884 N N . PRO A 1 117 ? 5.383 -16.078 12.094 1 54.16 117 PRO A N 1
ATOM 885 C CA . PRO A 1 117 ? 3.957 -16.125 11.766 1 54.16 117 PRO A CA 1
ATOM 886 C C . PRO A 1 117 ? 3.199 -14.898 12.273 1 54.16 117 PRO A C 1
ATOM 888 O O . PRO A 1 117 ? 2.215 -14.477 11.664 1 54.16 117 PRO A O 1
ATOM 891 N N . GLU A 1 118 ? 3.787 -14.414 13.336 1 50.28 118 GLU A N 1
ATOM 892 C CA . GLU A 1 118 ? 3.135 -13.281 13.992 1 50.28 118 GLU A CA 1
ATOM 893 C C . GLU A 1 118 ? 3.465 -11.977 13.281 1 50.28 118 GLU A C 1
ATOM 895 O O . GLU A 1 118 ? 2.871 -10.938 13.578 1 50.28 118 GLU A O 1
ATOM 900 N N . ALA A 1 119 ? 4.676 -12.086 12.781 1 52.78 119 ALA A N 1
ATOM 901 C CA . ALA A 1 119 ? 5.043 -10.859 12.078 1 52.78 119 ALA A CA 1
ATOM 902 C C . ALA A 1 119 ? 3.955 -10.445 11.102 1 52.78 119 ALA A C 1
ATOM 904 O O . ALA A 1 119 ? 3.814 -11.031 10.023 1 52.78 119 ALA A O 1
ATOM 905 N N . GLU A 1 120 ? 2.748 -10.422 11.641 1 54.5 120 GLU A N 1
ATOM 906 C CA . GLU A 1 120 ? 1.461 -10.164 11 1 54.5 120 GLU A CA 1
ATOM 907 C C . GLU A 1 120 ? 1.414 -8.75 10.414 1 54.5 120 GLU A C 1
ATOM 909 O O . GLU A 1 120 ? 2.045 -7.832 10.938 1 54.5 120 GLU A O 1
ATOM 914 N N . GLY A 1 121 ? 1.443 -8.742 8.969 1 64.38 121 GLY A N 1
ATOM 915 C CA . GLY A 1 121 ? 0.896 -7.492 8.469 1 64.38 121 GLY A CA 1
ATOM 916 C C . GLY A 1 121 ? 0.107 -6.723 9.508 1 64.38 121 GLY A C 1
ATOM 917 O O . GLY A 1 121 ? 0.186 -7.023 10.703 1 64.38 121 GLY A O 1
ATOM 918 N N . VAL A 1 122 ? -0.238 -5.609 9.328 1 70.31 122 VAL A N 1
ATOM 919 C CA . VAL A 1 122 ? -1.067 -4.797 10.211 1 70.31 122 VAL A CA 1
ATOM 920 C C . VAL A 1 122 ? -2.52 -5.262 10.133 1 70.31 122 VAL A C 1
ATOM 922 O O . VAL A 1 122 ? -3.014 -5.586 9.055 1 70.31 122 VAL A O 1
ATOM 925 N N . VAL A 1 123 ? -3.07 -5.582 11.344 1 71.94 123 VAL A N 1
ATOM 926 C CA . VAL A 1 123 ? -4.488 -5.918 11.422 1 71.94 123 VAL A CA 1
ATOM 927 C C . VAL A 1 123 ? -5.266 -4.754 12.031 1 71.94 123 VAL A C 1
ATOM 929 O O . VAL A 1 123 ? -4.887 -4.234 13.086 1 71.94 123 VAL A O 1
ATOM 932 N N . LEU A 1 124 ? -6.207 -4.301 11.25 1 76.5 124 LEU A N 1
ATOM 933 C CA . LEU A 1 124 ? -7.039 -3.209 11.75 1 76.5 124 LEU A CA 1
ATOM 934 C C . LEU A 1 124 ? -8.508 -3.613 11.773 1 76.5 124 LEU A C 1
ATOM 936 O O . LEU A 1 124 ? -8.969 -4.34 10.891 1 76.5 124 LEU A O 1
ATOM 940 N N . SER A 1 125 ? -9.156 -3.293 12.891 1 74.12 125 SER A N 1
ATOM 941 C CA . SER A 1 125 ? -10.594 -3.518 12.961 1 74.12 125 SER A CA 1
ATOM 942 C C . SER A 1 125 ? -11.359 -2.486 12.133 1 74.12 125 SER A C 1
ATOM 944 O O . SER A 1 125 ? -11 -1.306 12.133 1 74.12 125 SER A O 1
ATOM 946 N N . ASP A 1 126 ? -12.25 -2.953 11.289 1 63.25 126 ASP A N 1
ATOM 947 C CA . ASP A 1 126 ? -13.086 -2.057 10.508 1 63.25 126 ASP A CA 1
ATOM 948 C C . ASP A 1 126 ? -14.375 -1.711 11.25 1 63.25 126 ASP A C 1
ATOM 950 O O . ASP A 1 126 ? -15.297 -1.131 10.672 1 63.25 126 ASP A O 1
ATOM 954 N N . ARG A 1 127 ? -14.664 -2.107 12.469 1 57.91 127 ARG A N 1
ATOM 955 C CA . ARG A 1 127 ? -15.867 -1.772 13.219 1 57.91 127 ARG A CA 1
ATOM 956 C C . ARG A 1 127 ? -15.711 -0.427 13.922 1 57.91 127 ARG A C 1
ATOM 958 O O . ARG A 1 127 ? -14.594 0.012 14.203 1 57.91 127 ARG A O 1
ATOM 965 N N . GLY B 1 1 ? 26.812 -9.578 -2.541 1 20.03 1 GLY B N 1
ATOM 966 C CA . GLY B 1 1 ? 25.812 -9.273 -1.531 1 20.03 1 GLY B CA 1
ATOM 967 C C . GLY B 1 1 ? 24.5 -8.773 -2.117 1 20.03 1 GLY B C 1
ATOM 968 O O . GLY B 1 1 ? 24.5 -7.988 -3.07 1 20.03 1 GLY B O 1
ATOM 969 N N . VAL B 1 2 ? 23.562 -9.617 -2.289 1 25.56 2 VAL B N 1
ATOM 970 C CA . VAL B 1 2 ? 22.312 -9.359 -3.016 1 25.56 2 VAL B CA 1
ATOM 971 C C . VAL B 1 2 ? 21.75 -8.008 -2.602 1 25.56 2 VAL B C 1
ATOM 973 O O . VAL B 1 2 ? 21.484 -7.773 -1.42 1 25.56 2 VAL B O 1
ATOM 976 N N . ALA B 1 3 ? 22.25 -7.086 -3.277 1 31.25 3 ALA B N 1
ATOM 977 C CA . ALA B 1 3 ? 21.859 -5.707 -2.984 1 31.25 3 ALA B CA 1
ATOM 978 C C . ALA B 1 3 ? 20.359 -5.602 -2.729 1 31.25 3 ALA B C 1
ATOM 980 O O . ALA B 1 3 ? 19.547 -6.129 -3.496 1 31.25 3 ALA B O 1
ATOM 981 N N . ASP B 1 4 ? 20.094 -5.824 -1.525 1 34.62 4 ASP B N 1
ATOM 982 C CA . ASP B 1 4 ? 18.75 -5.703 -0.971 1 34.62 4 ASP B CA 1
ATOM 983 C C . ASP B 1 4 ? 18 -4.539 -1.606 1 34.62 4 ASP B C 1
ATOM 985 O O . ASP B 1 4 ? 18.609 -3.588 -2.094 1 34.62 4 ASP B O 1
ATOM 989 N N . GLY B 1 5 ? 17.016 -4.816 -2.18 1 37.75 5 GLY B N 1
ATOM 990 C CA . GLY B 1 5 ? 16.266 -3.795 -2.889 1 37.75 5 GLY B CA 1
ATOM 991 C C . GLY B 1 5 ? 16.562 -2.389 -2.404 1 37.75 5 GLY B C 1
ATOM 992 O O . GLY B 1 5 ? 16.422 -1.423 -3.158 1 37.75 5 GLY B O 1
ATOM 993 N N . VAL B 1 6 ? 16.391 -2.201 -1.096 1 43 6 VAL B N 1
ATOM 994 C CA . VAL B 1 6 ? 16.719 -0.929 -0.462 1 43 6 VAL B CA 1
ATOM 995 C C . VAL B 1 6 ? 18.219 -0.693 -0.523 1 43 6 VAL B C 1
ATOM 997 O O . VAL B 1 6 ? 18.703 0.398 -0.206 1 43 6 VAL B O 1
ATOM 1000 N N . GLY B 1 7 ? 18.781 -1.68 -0.842 1 38.12 7 GLY B N 1
ATOM 1001 C CA . GLY B 1 7 ? 20.203 -1.696 -0.597 1 38.12 7 GLY B CA 1
ATOM 1002 C C . GLY B 1 7 ? 20.984 -0.75 -1.499 1 38.12 7 GLY B C 1
ATOM 1003 O O . GLY B 1 7 ? 22.125 -0.386 -1.197 1 38.12 7 GLY B O 1
ATOM 1004 N N . GLY B 1 8 ? 20.422 -0.779 -2.615 1 40.66 8 GLY B N 1
ATOM 1005 C CA . GLY B 1 8 ? 21.406 -0.064 -3.418 1 40.66 8 GLY B CA 1
ATOM 1006 C C . GLY B 1 8 ? 21.625 1.367 -2.965 1 40.66 8 GLY B C 1
ATOM 1007 O O . GLY B 1 8 ? 22.594 2.008 -3.354 1 40.66 8 GLY B O 1
ATOM 1008 N N . TRP B 1 9 ? 20.594 1.847 -2.387 1 41.81 9 TRP B N 1
ATOM 1009 C CA . TRP B 1 9 ? 20.703 3.277 -2.123 1 41.81 9 TRP B CA 1
ATOM 1010 C C . TRP B 1 9 ? 21.578 3.535 -0.897 1 41.81 9 TRP B C 1
ATOM 1012 O O . TRP B 1 9 ? 22 4.668 -0.658 1 41.81 9 TRP B O 1
ATOM 1022 N N . ARG B 1 10 ? 21.797 2.48 -0.166 1 46.5 10 ARG B N 1
ATOM 1023 C CA . ARG B 1 10 ? 22.578 2.715 1.038 1 46.5 10 ARG B CA 1
ATOM 1024 C C . ARG B 1 10 ? 23.969 3.256 0.688 1 46.5 10 ARG B C 1
ATOM 1026 O O . ARG B 1 10 ? 24.547 4.023 1.455 1 46.5 10 ARG B O 1
ATOM 1033 N N . ASP B 1 11 ? 24.188 2.785 -0.364 1 45.12 11 ASP B N 1
ATOM 1034 C CA . ASP B 1 11 ? 25.547 3.215 -0.67 1 45.12 11 ASP B CA 1
ATOM 1035 C C . ASP B 1 11 ? 25.641 4.734 -0.765 1 45.12 11 ASP B C 1
ATOM 1037 O O . ASP B 1 11 ? 26.719 5.305 -0.713 1 45.12 11 ASP B O 1
ATOM 1041 N N . TYR B 1 12 ? 24.609 5.344 -0.915 1 44.06 12 TYR B N 1
ATOM 1042 C CA . TYR B 1 12 ? 24.734 6.789 -1.08 1 44.06 12 TYR B CA 1
ATOM 1043 C C . TYR B 1 12 ? 24.391 7.52 0.208 1 44.06 12 TYR B C 1
ATOM 1045 O O . TYR B 1 12 ? 24.266 8.75 0.22 1 44.06 12 TYR B O 1
ATOM 1053 N N . GLY B 1 13 ? 24.297 6.855 1.245 1 45.38 13 GLY B N 1
ATOM 1054 C CA . GLY B 1 13 ? 24.078 7.496 2.533 1 45.38 13 GLY B CA 1
ATOM 1055 C C . GLY B 1 13 ? 22.625 7.879 2.773 1 45.38 13 GLY B C 1
ATOM 1056 O O . GLY B 1 13 ? 22.328 8.602 3.727 1 45.38 13 GLY B O 1
ATOM 1057 N N . VAL B 1 14 ? 21.828 7.723 1.67 1 48.19 14 VAL B N 1
ATOM 1058 C CA . VAL B 1 14 ? 20.453 8.141 1.833 1 48.19 14 VAL B CA 1
ATOM 1059 C C . VAL B 1 14 ? 19.562 6.926 2.09 1 48.19 14 VAL B C 1
ATOM 1061 O O . VAL B 1 14 ? 19.672 5.91 1.399 1 48.19 14 VAL B O 1
ATOM 1064 N N . ASP B 1 15 ? 18.953 6.875 3.209 1 56.06 15 ASP B N 1
ATOM 1065 C CA . ASP B 1 15 ? 18.016 5.816 3.572 1 56.06 15 ASP B CA 1
ATOM 1066 C C . ASP B 1 15 ? 16.609 6.105 3.018 1 56.06 15 ASP B C 1
ATOM 1068 O O . ASP B 1 15 ? 15.953 7.047 3.453 1 56.06 15 ASP B O 1
ATOM 1072 N N . PRO B 1 16 ? 16.297 5.625 1.799 1 60.53 16 PRO B N 1
ATOM 1073 C CA . PRO B 1 16 ? 14.961 5.836 1.243 1 60.53 16 PRO B CA 1
ATOM 1074 C C . PRO B 1 16 ? 13.859 5.672 2.285 1 60.53 16 PRO B C 1
ATOM 1076 O O . PRO B 1 16 ? 12.781 6.262 2.148 1 60.53 16 PRO B O 1
ATOM 1079 N N . SER B 1 17 ? 14.164 5.012 3.314 1 64.81 17 SER B N 1
ATOM 1080 C CA . SER B 1 17 ? 13.188 4.797 4.375 1 64.81 17 SER B CA 1
ATOM 1081 C C . SER B 1 17 ? 12.898 6.09 5.133 1 64.81 17 SER B C 1
ATOM 1083 O O . SER B 1 17 ? 11.82 6.254 5.695 1 64.81 17 SER B O 1
ATOM 1085 N N . GLN B 1 18 ? 13.914 6.965 5.035 1 72.38 18 GLN B N 1
ATOM 1086 C CA . GLN B 1 18 ? 13.727 8.203 5.781 1 72.38 18 GLN B CA 1
ATOM 1087 C C . GLN B 1 18 ? 12.664 9.078 5.133 1 72.38 18 GLN B C 1
ATOM 1089 O O . GLN B 1 18 ? 11.805 9.641 5.82 1 72.38 18 GLN B O 1
ATOM 1094 N N . PHE B 1 19 ? 12.68 9.188 3.885 1 77.06 19 PHE B N 1
ATOM 1095 C CA . PHE B 1 19 ? 11.703 10.016 3.182 1 77.06 19 PHE B CA 1
ATOM 1096 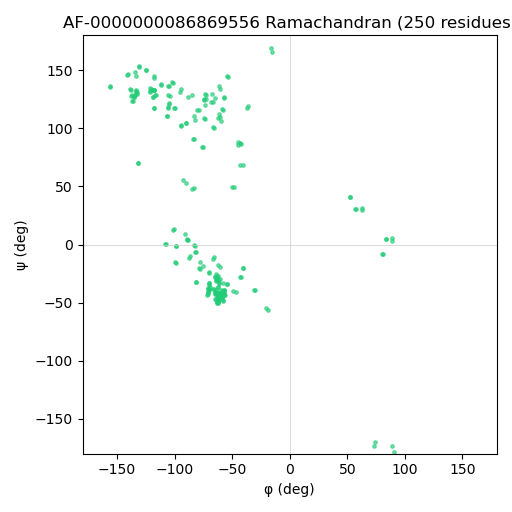C C . PHE B 1 19 ? 10.297 9.477 3.387 1 77.06 19 PHE B C 1
ATOM 1098 O O . PHE B 1 19 ? 9.383 10.234 3.721 1 77.06 19 PHE B O 1
ATOM 1105 N N . SER B 1 20 ? 10.172 8.195 3.164 1 78.88 20 SER B N 1
ATOM 1106 C CA . SER B 1 20 ? 8.852 7.582 3.287 1 78.88 20 SER B CA 1
ATOM 1107 C C . SER B 1 20 ? 8.281 7.773 4.688 1 78.88 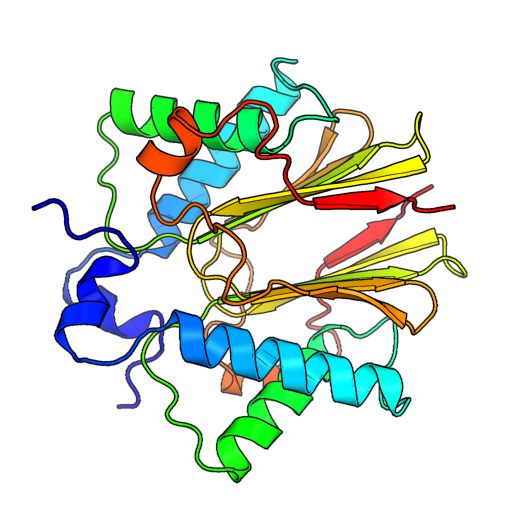20 SER B C 1
ATOM 1109 O O . SER B 1 20 ? 7.09 8.039 4.848 1 78.88 20 SER B O 1
ATOM 1111 N N . GLY B 1 21 ? 9.172 7.641 5.602 1 82.56 21 GLY B N 1
ATOM 1112 C CA . GLY B 1 21 ? 8.742 7.879 6.973 1 82.56 21 GLY B CA 1
ATOM 1113 C C . GLY B 1 21 ? 8.266 9.297 7.207 1 82.56 21 GLY B C 1
ATOM 1114 O O . GLY B 1 21 ? 7.211 9.516 7.816 1 82.56 21 GLY B O 1
ATOM 1115 N N . THR B 1 22 ? 9.062 10.219 6.789 1 85.62 22 THR B N 1
ATOM 1116 C CA . THR B 1 22 ? 8.703 11.625 6.949 1 85.62 22 THR B CA 1
ATOM 1117 C C . THR B 1 22 ? 7.414 11.938 6.195 1 85.62 22 THR B C 1
ATOM 1119 O O . THR B 1 22 ? 6.559 12.68 6.691 1 85.62 22 THR B O 1
ATOM 1122 N N . LEU B 1 23 ? 7.285 11.414 5.027 1 87.12 23 LEU B N 1
ATOM 1123 C CA . LEU B 1 23 ? 6.074 11.617 4.242 1 87.12 23 LEU B CA 1
ATOM 1124 C C . LEU B 1 23 ? 4.852 11.086 4.988 1 87.12 23 LEU B C 1
ATOM 1126 O O . LEU B 1 23 ? 3.826 11.766 5.066 1 87.12 23 LEU B O 1
ATOM 1130 N N . MET B 1 24 ? 4.965 9.953 5.547 1 91.25 24 MET B N 1
ATOM 1131 C CA . MET B 1 24 ? 3.832 9.375 6.266 1 91.25 24 MET B CA 1
ATOM 1132 C C . MET B 1 24 ? 3.492 10.203 7.5 1 91.25 24 MET B C 1
ATOM 1134 O O . MET B 1 24 ? 2.318 10.406 7.816 1 91.25 24 MET B O 1
ATOM 1138 N N . ARG B 1 25 ? 4.52 10.695 8.164 1 92.06 25 ARG B N 1
ATOM 1139 C CA . ARG B 1 25 ? 4.281 11.539 9.328 1 92.06 25 ARG B CA 1
ATOM 1140 C C . ARG B 1 25 ? 3.576 12.836 8.93 1 92.06 25 ARG B C 1
ATOM 1142 O O . ARG B 1 25 ? 2.678 13.297 9.633 1 92.06 25 ARG B O 1
ATOM 1149 N N . THR B 1 26 ? 4.004 13.383 7.902 1 92.69 26 THR B N 1
ATOM 1150 C CA . THR B 1 26 ? 3.387 14.609 7.414 1 92.69 26 THR B CA 1
ATOM 1151 C C . THR B 1 26 ? 1.936 14.359 7.012 1 92.69 26 THR B C 1
ATOM 1153 O O . THR B 1 26 ? 1.046 15.141 7.363 1 92.69 26 THR B O 1
ATOM 1156 N N . CYS B 1 27 ? 1.64 13.297 6.281 1 93.19 27 CYS B N 1
ATOM 1157 C CA . CYS B 1 27 ? 0.275 12.945 5.895 1 93.19 27 CYS B CA 1
ATOM 1158 C C . CYS B 1 27 ? -0.602 12.742 7.125 1 93.19 27 CYS B C 1
ATOM 1160 O O . CYS B 1 27 ? -1.762 13.156 7.141 1 93.19 27 CYS B O 1
ATOM 1162 N N . GLU B 1 28 ? -0.04 12.062 8.047 1 95.06 28 GLU B N 1
ATOM 1163 C CA . GLU B 1 28 ? -0.784 11.852 9.281 1 95.06 28 GLU B CA 1
ATOM 1164 C C . GLU B 1 28 ? -1.167 13.18 9.93 1 95.06 28 GLU B C 1
ATOM 1166 O O . GLU B 1 28 ? -2.301 13.352 10.383 1 95.06 28 GLU B O 1
ATOM 1171 N N . ARG B 1 29 ? -0.225 14.055 10.031 1 95.44 29 ARG B N 1
ATOM 1172 C CA . ARG B 1 29 ? -0.492 15.375 10.594 1 95.44 29 ARG B CA 1
ATOM 1173 C C . ARG B 1 29 ? -1.598 16.078 9.828 1 95.44 29 ARG B C 1
ATOM 1175 O O . ARG B 1 29 ? -2.488 16.688 10.422 1 95.44 29 ARG B O 1
ATOM 1182 N N . LEU B 1 30 ? -1.57 16.016 8.562 1 94.75 30 LEU B N 1
ATOM 1183 C CA . LEU B 1 30 ? -2.574 16.656 7.715 1 94.75 30 LEU B CA 1
ATOM 1184 C C . LEU B 1 30 ? -3.959 16.078 7.984 1 94.75 30 LEU B C 1
ATOM 1186 O O . LEU B 1 30 ? -4.945 16.812 8.047 1 94.75 30 LEU B O 1
ATOM 1190 N N . VAL B 1 31 ? -4.059 14.773 8.133 1 94.94 31 VAL B N 1
ATOM 1191 C CA . VAL B 1 31 ? -5.328 14.117 8.438 1 94.94 31 VAL B CA 1
ATOM 1192 C C . VAL B 1 31 ? -5.844 14.609 9.789 1 94.94 31 VAL B C 1
ATOM 1194 O O . VAL B 1 31 ? -7.012 14.984 9.922 1 94.94 31 VAL B O 1
ATOM 1197 N N . LYS B 1 32 ? -4.961 14.617 10.719 1 94.56 32 LYS B N 1
ATOM 1198 C CA . LYS B 1 32 ? -5.324 15.023 12.078 1 94.56 32 LYS B CA 1
ATOM 1199 C C . LYS B 1 32 ? -5.785 16.469 12.109 1 94.56 32 LYS B C 1
ATOM 1201 O O . LYS B 1 32 ? -6.648 16.844 12.914 1 94.56 32 LYS B O 1
ATOM 1206 N N . GLU B 1 33 ? -5.285 17.281 11.25 1 95.44 33 GLU B N 1
ATOM 1207 C CA . GLU B 1 33 ? -5.613 18.703 11.172 1 95.44 33 GLU B CA 1
ATOM 1208 C C . GLU B 1 33 ? -6.914 18.922 10.406 1 95.44 33 GLU B C 1
ATOM 1210 O O . GLU B 1 33 ? -7.391 20.062 10.297 1 95.44 33 GLU B O 1
ATOM 1215 N N . GLY B 1 34 ? -7.434 17.906 9.859 1 91.31 34 GLY B N 1
ATOM 1216 C CA . GLY B 1 34 ? -8.688 18.031 9.133 1 91.31 34 GLY B CA 1
ATOM 1217 C C . GLY B 1 34 ? -8.5 18.375 7.668 1 91.31 34 GLY B C 1
ATOM 1218 O O . GLY B 1 34 ? -9.461 18.719 6.98 1 91.31 34 GLY B O 1
ATOM 1219 N N . ARG B 1 35 ? -7.348 18.453 7.227 1 89.88 35 ARG B N 1
ATOM 1220 C CA . ARG B 1 35 ? -7.047 18.719 5.82 1 89.88 35 ARG B CA 1
ATOM 1221 C C . ARG B 1 35 ? -7.098 17.438 5 1 89.88 35 ARG B C 1
ATOM 1223 O O . ARG B 1 35 ? -6.152 17.109 4.277 1 89.88 35 ARG B O 1
ATOM 1230 N N . PHE B 1 36 ? -8.117 16.719 5.176 1 88.25 36 PHE B N 1
ATOM 1231 C CA . PHE B 1 36 ? -8.242 15.391 4.605 1 88.25 36 PHE B CA 1
ATOM 1232 C C . PHE B 1 36 ? -9.633 15.172 4.023 1 88.25 36 PHE B C 1
ATOM 1234 O O . PHE B 1 36 ? -10.633 15.508 4.66 1 88.25 36 PHE B O 1
ATOM 1241 N N . VAL B 1 37 ? -9.734 14.836 2.785 1 88.19 37 VAL B N 1
ATOM 1242 C CA . VAL B 1 37 ? -10.969 14.398 2.131 1 88.19 37 VAL B CA 1
ATOM 1243 C C . VAL B 1 37 ? -10.914 12.891 1.88 1 88.19 37 VAL B C 1
ATOM 1245 O O . VAL B 1 37 ? -10.141 12.43 1.035 1 88.19 37 VAL B O 1
ATOM 1248 N N . PRO B 1 38 ? -11.727 12.094 2.586 1 87.06 38 PRO B N 1
ATOM 1249 C CA . PRO B 1 38 ? -11.641 10.633 2.531 1 87.06 38 PRO B CA 1
ATOM 1250 C C . PRO B 1 38 ? -11.727 10.086 1.106 1 87.06 38 PRO B C 1
ATOM 1252 O O . PRO B 1 38 ? -11.07 9.094 0.779 1 87.06 38 PRO B O 1
ATOM 1255 N N . SER B 1 39 ? -12.469 10.711 0.266 1 86.62 39 SER B N 1
ATOM 1256 C CA . SER B 1 39 ? -12.672 10.211 -1.09 1 86.62 39 SER B CA 1
ATOM 1257 C C . SER B 1 39 ? -11.531 10.625 -2.008 1 86.62 39 SER B C 1
ATOM 1259 O O . SER B 1 39 ? -11.508 10.266 -3.188 1 86.62 39 SER B O 1
ATOM 1261 N N . ASN B 1 40 ? -10.555 11.367 -1.458 1 86.5 40 ASN B N 1
ATOM 1262 C CA . ASN B 1 40 ? -9.438 11.836 -2.264 1 86.5 40 ASN B CA 1
ATOM 1263 C C . ASN B 1 40 ? -8.102 11.57 -1.576 1 86.5 40 ASN B C 1
ATOM 1265 O O . ASN B 1 40 ? -7.371 12.508 -1.243 1 86.5 40 ASN B O 1
ATOM 1269 N N . PRO B 1 41 ? -7.699 10.32 -1.479 1 87.12 41 PRO B N 1
ATOM 1270 C CA . PRO B 1 41 ? -6.426 9.992 -0.827 1 87.12 41 PRO B CA 1
ATOM 1271 C C . PRO B 1 41 ? -5.223 10.578 -1.564 1 87.12 41 PRO B C 1
ATOM 1273 O O . PRO B 1 41 ? -4.184 10.836 -0.95 1 87.12 41 PRO B O 1
ATOM 1276 N N . VAL B 1 42 ? -5.367 10.789 -2.867 1 84 42 VAL B N 1
ATOM 1277 C CA . VAL B 1 42 ? -4.281 11.375 -3.645 1 84 42 VAL B CA 1
ATOM 1278 C C . VAL B 1 42 ? -3.98 12.781 -3.131 1 84 42 VAL B C 1
ATOM 1280 O O . VAL B 1 42 ? -2.822 13.203 -3.096 1 84 42 VAL B O 1
ATOM 1283 N N . GLY B 1 43 ? -4.992 13.453 -2.76 1 86.06 43 GLY B N 1
ATOM 1284 C CA . GLY B 1 43 ? -4.836 14.805 -2.248 1 86.06 43 GLY B CA 1
ATOM 1285 C C . GLY B 1 43 ? -3.914 14.883 -1.046 1 86.06 43 GLY B C 1
ATOM 1286 O O . GLY B 1 43 ? -3.105 15.805 -0.938 1 86.06 43 GLY B O 1
ATOM 1287 N N . ILE B 1 44 ? -4.059 13.938 -0.143 1 88.81 44 ILE B N 1
ATOM 1288 C CA . ILE B 1 44 ? -3.248 13.977 1.068 1 88.81 44 ILE B CA 1
ATOM 1289 C C . ILE B 1 44 ? -1.797 13.641 0.726 1 88.81 44 ILE B C 1
ATOM 1291 O O . ILE B 1 44 ? -0.87 14.219 1.303 1 88.81 44 ILE B O 1
ATOM 1295 N N . LEU B 1 45 ? -1.582 12.672 -0.143 1 86 45 LEU B N 1
ATOM 1296 C CA . LEU B 1 45 ? -0.229 12.336 -0.571 1 86 45 LEU B CA 1
ATOM 1297 C C . LEU B 1 45 ? 0.436 13.523 -1.255 1 86 45 LEU B C 1
ATOM 1299 O O . LEU B 1 45 ? 1.604 13.82 -0.994 1 86 45 LEU B O 1
ATOM 1303 N N . THR B 1 46 ? -0.33 14.172 -2.088 1 83.62 46 THR B N 1
ATOM 1304 C CA . THR B 1 46 ? 0.171 15.336 -2.807 1 83.62 46 THR B CA 1
ATOM 1305 C C . THR B 1 46 ? 0.535 16.453 -1.836 1 83.62 46 THR B C 1
ATOM 1307 O O . THR B 1 46 ? 1.615 17.047 -1.933 1 83.62 46 THR B O 1
ATOM 1310 N N . ALA B 1 47 ? -0.389 16.734 -0.969 1 87.81 47 ALA B N 1
ATOM 1311 C CA . ALA B 1 47 ? -0.144 17.781 0.014 1 87.81 47 ALA B CA 1
ATOM 1312 C C . ALA B 1 47 ? 1.081 17.469 0.865 1 87.81 47 ALA B C 1
ATOM 1314 O O . ALA B 1 47 ? 1.91 18.344 1.124 1 87.81 47 ALA B O 1
ATOM 1315 N N . GLY B 1 48 ? 1.141 16.203 1.334 1 89 48 GLY B N 1
ATOM 1316 C CA . GLY B 1 48 ? 2.295 15.773 2.113 1 89 48 GLY B CA 1
ATOM 1317 C C . GLY B 1 48 ? 3.604 15.914 1.36 1 89 48 GLY B C 1
ATOM 1318 O O . GLY B 1 48 ? 4.594 16.406 1.907 1 89 48 GLY B O 1
ATOM 1319 N N . TYR B 1 49 ? 3.584 15.523 0.206 1 83.62 49 TYR B N 1
ATOM 1320 C CA . TYR B 1 49 ? 4.781 15.609 -0.624 1 83.62 49 TYR B CA 1
ATOM 1321 C C . TYR B 1 49 ? 5.184 17.062 -0.85 1 83.62 49 TYR B C 1
ATOM 1323 O O . TYR B 1 49 ? 6.359 17.406 -0.725 1 83.62 49 TYR B O 1
ATOM 1331 N N . CYS B 1 50 ? 4.246 17.938 -1.218 1 84.62 50 CYS B N 1
ATOM 1332 C CA . CYS B 1 50 ? 4.5 19.359 -1.453 1 84.62 50 CYS B CA 1
ATOM 1333 C C . CYS B 1 50 ? 5.105 20.016 -0.218 1 84.62 50 CYS B C 1
ATOM 1335 O O . CYS B 1 50 ? 6.012 20.844 -0.331 1 84.62 50 CYS B O 1
ATOM 1337 N N . GLU B 1 51 ? 4.59 19.609 0.895 1 88.31 51 GLU B N 1
ATOM 1338 C CA . GLU B 1 51 ? 5.129 20.156 2.133 1 88.31 51 GLU B CA 1
ATOM 1339 C C . GLU B 1 51 ? 6.586 19.75 2.334 1 88.31 51 GLU B C 1
ATOM 1341 O O . GLU B 1 51 ? 7.402 20.562 2.787 1 88.31 51 GLU B O 1
ATOM 1346 N N . LEU B 1 52 ? 6.871 18.547 2.049 1 84.5 52 LEU B N 1
ATOM 1347 C CA . LEU B 1 52 ? 8.25 18.094 2.193 1 84.5 52 LEU B CA 1
ATOM 1348 C C . LEU B 1 52 ? 9.172 18.859 1.249 1 84.5 52 LEU B C 1
ATOM 1350 O O . LEU B 1 52 ? 10.289 19.219 1.625 1 84.5 52 LEU B O 1
ATOM 1354 N N . LEU B 1 53 ? 8.695 19.078 0.039 1 79.38 53 LEU B N 1
ATOM 1355 C CA . LEU B 1 53 ? 9.469 19.828 -0.935 1 79.38 53 LEU B CA 1
ATOM 1356 C C . LEU B 1 53 ? 9.711 21.266 -0.45 1 79.38 53 LEU B C 1
ATOM 1358 O O . LEU B 1 53 ? 10.82 21.781 -0.563 1 79.38 53 LEU B O 1
ATOM 1362 N N . GLN B 1 54 ? 8.703 21.797 0.053 1 86 54 GLN B N 1
ATOM 1363 C CA . GLN B 1 54 ? 8.797 23.156 0.548 1 86 54 GLN B CA 1
ATOM 1364 C C . GLN B 1 54 ? 9.773 23.266 1.716 1 86 54 GLN B C 1
ATOM 1366 O O . GLN B 1 54 ? 10.43 24.297 1.896 1 86 54 GLN B O 1
ATOM 1371 N N . ASN B 1 55 ? 9.859 22.188 2.467 1 88.19 55 ASN B N 1
ATOM 1372 C CA . ASN B 1 55 ? 10.758 22.156 3.615 1 88.19 55 ASN B CA 1
ATOM 1373 C C . ASN B 1 55 ? 12.148 21.656 3.223 1 88.19 55 ASN B C 1
ATOM 1375 O O . ASN B 1 55 ? 12.984 21.391 4.086 1 88.19 55 ASN B O 1
ATOM 1379 N N . LYS B 1 56 ? 12.297 21.438 1.909 1 81.06 56 LYS B N 1
ATOM 1380 C CA . LYS B 1 56 ? 13.578 21.078 1.318 1 81.06 56 LYS B CA 1
ATOM 1381 C C . LYS B 1 56 ? 14.086 19.75 1.858 1 81.06 56 LYS B C 1
ATOM 1383 O O . LYS B 1 56 ? 15.281 19.594 2.117 1 81.06 56 LYS B O 1
ATOM 1388 N N . VAL B 1 57 ? 13.141 18.906 2.184 1 75.69 57 VAL B N 1
ATOM 1389 C CA . VAL B 1 57 ? 13.539 17.547 2.537 1 75.69 57 VAL B CA 1
ATOM 1390 C C . VAL B 1 57 ? 14.078 16.828 1.304 1 75.69 57 VAL B C 1
ATOM 1392 O O . VAL B 1 57 ? 13.43 16.812 0.254 1 75.69 57 VAL B O 1
ATOM 1395 N N . PRO B 1 58 ? 15.352 16.359 1.463 1 66.5 58 PRO B N 1
ATOM 1396 C CA . PRO B 1 58 ? 15.93 15.68 0.293 1 66.5 58 PRO B CA 1
ATOM 1397 C C . PRO B 1 58 ? 15.102 14.484 -0.164 1 66.5 58 PRO B C 1
ATOM 1399 O O . PRO B 1 58 ? 14.68 13.664 0.662 1 66.5 58 PRO B O 1
ATOM 1402 N N . LEU B 1 59 ? 14.594 14.617 -1.348 1 57.75 59 LEU B N 1
ATOM 1403 C CA . LEU B 1 59 ? 13.938 13.477 -1.974 1 57.75 59 LEU B CA 1
ATOM 1404 C C . LEU B 1 59 ? 14.961 12.469 -2.48 1 57.75 59 LEU B C 1
ATOM 1406 O O . LEU B 1 59 ? 15.773 12.781 -3.354 1 57.75 59 LEU B O 1
ATOM 1410 N N . LEU B 1 60 ? 15.391 11.633 -1.608 1 50.03 60 LEU B N 1
ATOM 1411 C CA . LEU B 1 60 ? 16.406 10.68 -2.057 1 50.03 60 LEU B CA 1
ATOM 1412 C C . LEU B 1 60 ? 15.766 9.492 -2.764 1 50.03 60 LEU B C 1
ATOM 1414 O O . LEU B 1 60 ? 15.047 8.711 -2.141 1 50.03 60 LEU B O 1
ATOM 1418 N N . GLY B 1 61 ? 15.93 9.477 -4.047 1 54.03 61 GLY B N 1
ATOM 1419 C CA . GLY B 1 61 ? 15.609 8.305 -4.844 1 54.03 61 GLY B CA 1
ATOM 1420 C C . GLY B 1 61 ? 14.117 8.086 -5.016 1 54.03 61 GLY B C 1
ATOM 1421 O O . GLY B 1 61 ? 13.32 8.977 -4.723 1 54.03 61 GLY B O 1
ATOM 1422 N N . SER B 1 62 ? 13.789 6.988 -5.523 1 56.31 62 SER B N 1
ATOM 1423 C CA . SER B 1 62 ? 12.414 6.551 -5.75 1 56.31 62 SER B CA 1
ATOM 1424 C C . SER B 1 62 ? 11.75 6.137 -4.441 1 56.31 62 SER B C 1
ATOM 1426 O O . SER B 1 62 ? 12.375 5.504 -3.59 1 56.31 62 SER B O 1
ATOM 1428 N N . SER B 1 63 ? 10.812 7.008 -4.031 1 62.44 63 SER B N 1
ATOM 1429 C CA . SER B 1 63 ? 10.055 6.629 -2.844 1 62.44 63 SER B CA 1
ATOM 1430 C C . SER B 1 63 ? 8.672 6.098 -3.217 1 62.44 63 SER B C 1
ATOM 1432 O O . SER B 1 63 ? 8.094 6.504 -4.23 1 62.44 63 SER B O 1
ATOM 1434 N N . THR B 1 64 ? 8.305 5.082 -2.521 1 74.5 64 THR B N 1
ATOM 1435 C CA . THR B 1 64 ? 6.965 4.535 -2.691 1 74.5 64 THR B CA 1
ATOM 1436 C C . THR B 1 64 ? 6.121 4.773 -1.442 1 74.5 64 THR B C 1
ATOM 1438 O O . THR B 1 64 ? 6.648 4.824 -0.33 1 74.5 64 THR B O 1
ATOM 1441 N N . ALA B 1 65 ? 4.953 5.133 -1.673 1 82.31 65 ALA B N 1
ATOM 1442 C CA . ALA B 1 65 ? 3.994 5.305 -0.585 1 82.31 65 ALA B CA 1
ATOM 1443 C C . ALA B 1 65 ? 2.605 4.82 -0.995 1 82.31 65 ALA B C 1
ATOM 1445 O O . ALA B 1 65 ? 2.242 4.887 -2.172 1 82.31 65 ALA B O 1
ATOM 1446 N N . CYS B 1 66 ? 1.938 4.277 0.005 1 84.25 66 CYS B N 1
ATOM 1447 C CA . CYS B 1 66 ? 0.561 3.844 -0.191 1 84.25 66 CYS B CA 1
ATOM 1448 C C . CYS B 1 66 ? -0.333 4.336 0.941 1 84.25 66 CYS B C 1
ATOM 1450 O O . CYS B 1 66 ? 0.053 4.277 2.111 1 84.25 66 CYS B O 1
ATOM 1452 N N . ILE B 1 67 ? -1.442 4.914 0.565 1 88.5 67 ILE B N 1
ATOM 1453 C CA . ILE B 1 67 ? -2.436 5.328 1.55 1 88.5 67 ILE B CA 1
ATOM 1454 C C . ILE B 1 67 ? -3.744 4.574 1.311 1 88.5 67 ILE B C 1
ATOM 1456 O O . ILE B 1 67 ? -4.211 4.473 0.173 1 88.5 67 ILE B O 1
ATOM 1460 N N . VAL B 1 68 ? -4.297 4.051 2.344 1 87.38 68 VAL B N 1
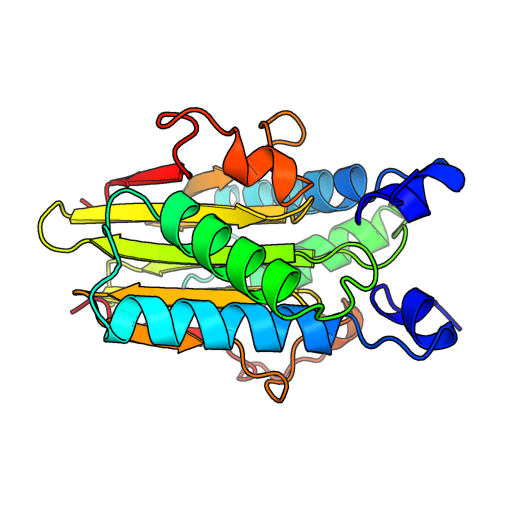ATOM 1461 C CA . VAL B 1 68 ? -5.59 3.381 2.307 1 87.38 68 VAL B CA 1
ATOM 1462 C C . VAL B 1 68 ? -6.578 4.113 3.213 1 87.38 68 VAL B C 1
ATOM 1464 O O . VAL B 1 68 ? -6.277 4.383 4.379 1 87.38 68 VAL B O 1
ATOM 1467 N N . VAL B 1 69 ? -7.703 4.445 2.635 1 89 69 VAL B N 1
ATOM 1468 C CA . VAL B 1 69 ? -8.734 5.137 3.395 1 89 69 VAL B CA 1
ATOM 1469 C C . VAL B 1 69 ? -10 4.285 3.447 1 89 69 VAL B C 1
ATOM 1471 O O . VAL B 1 69 ? -10.578 3.959 2.41 1 89 69 VAL B O 1
ATOM 1474 N N . LEU B 1 70 ? -10.344 3.928 4.625 1 86.44 70 LEU B N 1
ATOM 1475 C CA . LEU B 1 70 ? -11.609 3.246 4.852 1 86.44 70 LEU B CA 1
ATOM 1476 C C . LEU B 1 70 ? -12.727 4.25 5.137 1 86.44 70 LEU B C 1
ATOM 1478 O O . LEU B 1 70 ? -12.758 4.855 6.207 1 86.44 70 LEU B O 1
ATOM 1482 N N . ASP B 1 71 ? -13.492 4.41 4.168 1 84.75 71 ASP B N 1
ATOM 1483 C CA . ASP B 1 71 ? -14.602 5.348 4.301 1 84.75 71 ASP B CA 1
ATOM 1484 C C . ASP B 1 71 ? -15.883 4.637 4.738 1 84.75 71 ASP B C 1
ATOM 1486 O O . ASP B 1 71 ? -16.594 4.07 3.91 1 84.75 71 ASP B O 1
ATOM 1490 N N . ARG B 1 72 ? -16.234 4.73 5.914 1 76.75 72 ARG B N 1
ATOM 1491 C CA . ARG B 1 72 ? -17.375 4.016 6.488 1 76.75 72 ARG B CA 1
ATOM 1492 C C . ARG B 1 72 ? -18.688 4.582 5.977 1 76.75 72 ARG B C 1
ATOM 1494 O O . ARG B 1 72 ? -19.656 3.838 5.773 1 76.75 72 ARG B O 1
ATOM 1501 N N . SER B 1 73 ? -18.703 5.828 5.852 1 80.94 73 SER B N 1
ATOM 1502 C CA . SER B 1 73 ? -19.953 6.457 5.449 1 80.94 73 SER B CA 1
ATOM 1503 C C . SER B 1 73 ? -20.406 5.965 4.074 1 80.94 73 SER B C 1
ATOM 1505 O O . SER B 1 73 ? -21.594 5.773 3.842 1 80.94 73 SER B O 1
ATOM 1507 N N . SER B 1 74 ? -19.484 5.668 3.203 1 78.5 74 SER B N 1
ATOM 1508 C CA . SER B 1 74 ? -19.812 5.223 1.854 1 78.5 74 SER B CA 1
ATOM 1509 C C . SER B 1 74 ? -19.516 3.738 1.672 1 78.5 74 SER B C 1
ATOM 1511 O O . SER B 1 74 ? -19.828 3.162 0.625 1 78.5 74 SER B O 1
ATOM 1513 N N . HIS B 1 75 ? -19.031 3.121 2.734 1 78.25 75 HIS B N 1
ATOM 1514 C CA . HIS B 1 75 ? -18.656 1.714 2.656 1 78.25 75 HIS B CA 1
ATOM 1515 C C . HIS B 1 75 ? -17.719 1.456 1.482 1 78.25 75 HIS B C 1
ATOM 1517 O O . HIS B 1 75 ? -17.938 0.528 0.7 1 78.25 75 HIS B O 1
ATOM 1523 N N . ARG B 1 76 ? -16.797 2.445 1.37 1 83.19 76 ARG B N 1
ATOM 1524 C CA . ARG B 1 76 ? -15.836 2.357 0.273 1 83.19 76 ARG B CA 1
ATOM 1525 C C . ARG B 1 76 ? -14.398 2.416 0.791 1 83.19 76 ARG B C 1
ATOM 1527 O O . ARG B 1 76 ? -14.148 2.959 1.867 1 83.19 76 ARG B O 1
ATOM 1534 N N . LEU B 1 77 ? -13.516 1.72 0.003 1 83.81 77 LEU B N 1
ATOM 1535 C CA . LEU B 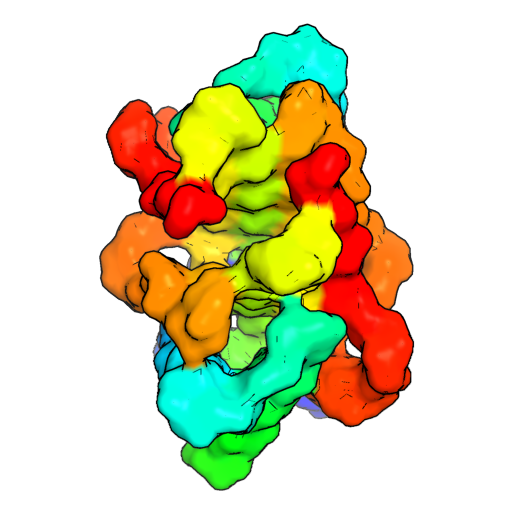1 77 ? -12.07 1.782 0.202 1 83.81 77 LEU B CA 1
ATOM 1536 C C . LEU B 1 77 ? -11.406 2.631 -0.879 1 83.81 77 LEU B C 1
ATOM 1538 O O . LEU B 1 77 ? -11.609 2.393 -2.072 1 83.81 77 LEU B O 1
ATOM 1542 N N . HIS B 1 78 ? -10.789 3.691 -0.424 1 86.06 78 HIS B N 1
ATOM 1543 C CA . HIS B 1 78 ? -10.023 4.531 -1.332 1 86.06 78 HIS B CA 1
ATOM 1544 C C . HIS B 1 78 ? -8.523 4.332 -1.133 1 86.06 78 HIS B C 1
ATOM 1546 O O . HIS B 1 78 ? -8.055 4.207 0.001 1 86.06 78 HIS B O 1
ATOM 1552 N N . THR B 1 79 ? -7.785 4.234 -2.27 1 84.75 79 THR B N 1
ATOM 1553 C CA . THR B 1 79 ? -6.34 4.074 -2.152 1 84.75 79 THR B CA 1
ATOM 1554 C C . THR B 1 79 ? -5.609 5.062 -3.057 1 84.75 79 THR B C 1
ATOM 1556 O O . THR B 1 79 ? -6.191 5.59 -4.008 1 84.75 79 THR B O 1
ATOM 1559 N N . ALA B 1 80 ? -4.418 5.391 -2.693 1 83.38 80 ALA B N 1
ATOM 1560 C CA . ALA B 1 80 ? -3.473 6.156 -3.502 1 83.38 80 ALA B CA 1
ATOM 1561 C C . ALA B 1 80 ? -2.062 5.586 -3.381 1 83.38 80 ALA B C 1
ATOM 1563 O O . ALA B 1 80 ? -1.642 5.18 -2.295 1 83.38 80 ALA B O 1
ATOM 1564 N N . ASN B 1 81 ? -1.401 5.43 -4.523 1 77.44 81 ASN B N 1
ATOM 1565 C CA . ASN B 1 81 ? -0.047 4.887 -4.551 1 77.44 81 ASN B CA 1
ATOM 1566 C C . ASN B 1 81 ? 0.933 5.863 -5.199 1 77.44 81 ASN B C 1
ATOM 1568 O O . ASN B 1 81 ? 0.618 6.48 -6.219 1 77.44 81 ASN B O 1
ATOM 1572 N N . LEU B 1 82 ? 1.985 6.023 -4.484 1 75.88 82 LEU B N 1
ATOM 1573 C CA . LEU B 1 82 ? 3.119 6.758 -5.035 1 75.88 82 LEU B CA 1
ATOM 1574 C C . LEU B 1 82 ? 4.238 5.805 -5.441 1 75.88 82 LEU B C 1
ATOM 1576 O O . LEU B 1 82 ? 4.574 4.883 -4.695 1 75.88 82 LEU B O 1
ATOM 1580 N N . GLY B 1 83 ? 4.68 5.973 -6.691 1 73.69 83 GLY B N 1
ATOM 1581 C CA . GLY B 1 83 ? 5.781 5.152 -7.16 1 73.69 83 GLY B CA 1
ATOM 1582 C C . GLY B 1 83 ? 5.328 3.844 -7.781 1 73.69 83 GLY B C 1
ATOM 1583 O O . GLY B 1 83 ? 4.133 3.645 -8.016 1 73.69 83 GLY B O 1
ATOM 1584 N N . ASP B 1 84 ? 6.281 2.977 -8.109 1 64.88 84 ASP B N 1
ATOM 1585 C CA . ASP B 1 84 ? 6.043 1.706 -8.789 1 64.88 84 ASP B CA 1
ATOM 1586 C C . ASP B 1 84 ? 5.863 0.572 -7.781 1 64.88 84 ASP B C 1
ATOM 1588 O O . ASP B 1 84 ? 6.648 -0.38 -7.762 1 64.88 84 ASP B O 1
ATOM 1592 N N . SER B 1 85 ? 4.953 0.714 -6.902 1 72.06 85 SER B N 1
ATOM 1593 C CA . SER B 1 85 ? 4.723 -0.33 -5.906 1 72.06 85 SER B CA 1
ATOM 1594 C C . SER B 1 85 ? 3.6 -1.267 -6.344 1 72.06 85 SER B C 1
ATOM 1596 O O . SER B 1 85 ? 2.619 -0.83 -6.949 1 72.06 85 SER B O 1
ATOM 1598 N N . GLY B 1 86 ? 3.883 -2.518 -6.262 1 80.25 86 GLY B N 1
ATOM 1599 C CA . GLY B 1 86 ? 2.77 -3.441 -6.414 1 80.25 86 GLY B CA 1
ATOM 1600 C C . GLY B 1 86 ? 1.702 -3.271 -5.352 1 80.25 86 GLY B C 1
ATOM 1601 O O . GLY B 1 86 ? 2.016 -3.02 -4.184 1 80.25 86 GLY B O 1
ATOM 1602 N N . PHE B 1 87 ? 0.452 -3.311 -5.832 1 82.94 87 PHE B N 1
ATOM 1603 C CA . PHE B 1 87 ? -0.656 -3.146 -4.898 1 82.94 87 PHE B CA 1
ATOM 1604 C C . PHE B 1 87 ? -1.78 -4.125 -5.215 1 82.94 87 PHE B C 1
ATOM 1606 O O . PHE B 1 87 ? -2.18 -4.266 -6.371 1 82.94 87 PHE B O 1
ATOM 1613 N N . LEU B 1 88 ? -2.178 -4.84 -4.172 1 90.19 88 LEU B N 1
ATOM 1614 C CA . LEU B 1 88 ? -3.24 -5.824 -4.336 1 90.19 88 LEU B CA 1
ATOM 1615 C C . LEU B 1 88 ? -4.277 -5.699 -3.225 1 90.19 88 LEU B C 1
ATOM 1617 O O . LEU B 1 88 ? -3.922 -5.566 -2.053 1 90.19 88 LEU B O 1
ATOM 1621 N N . VAL B 1 89 ? -5.594 -5.699 -3.613 1 89 89 VAL B N 1
ATOM 1622 C CA . VAL B 1 89 ? -6.684 -5.711 -2.643 1 89 89 VAL B CA 1
ATOM 1623 C C . VAL B 1 89 ? -7.5 -6.992 -2.803 1 89 89 VAL B C 1
ATOM 1625 O O . VAL B 1 89 ? -7.934 -7.324 -3.908 1 89 89 VAL B O 1
ATOM 1628 N N . VAL B 1 90 ? -7.672 -7.66 -1.643 1 91.31 90 VAL B N 1
ATOM 1629 C CA . VAL B 1 90 ? -8.445 -8.898 -1.625 1 91.31 90 VAL B CA 1
ATOM 1630 C C . VAL B 1 90 ? -9.664 -8.734 -0.727 1 91.31 90 VAL B C 1
ATOM 1632 O O . VAL B 1 90 ? -9.57 -8.195 0.376 1 91.31 90 VAL B O 1
ATOM 1635 N N . ARG B 1 91 ? -10.75 -9.125 -1.208 1 88.19 91 ARG B N 1
ATOM 1636 C CA . ARG B 1 91 ? -12 -9.125 -0.452 1 88.19 91 ARG B CA 1
ATOM 1637 C C . ARG B 1 91 ? -12.766 -10.43 -0.658 1 88.19 91 ARG B C 1
ATOM 1639 O O . ARG B 1 91 ? -13.078 -10.797 -1.791 1 88.19 91 ARG B O 1
ATOM 1646 N N . GLY B 1 92 ? -13.133 -11.078 0.474 1 83.94 92 GLY B N 1
ATOM 1647 C CA . GLY B 1 92 ? -13.922 -12.297 0.369 1 83.94 92 GLY B CA 1
ATOM 1648 C C . GLY B 1 92 ? -13.25 -13.367 -0.476 1 83.94 92 GLY B C 1
ATOM 1649 O O . GLY B 1 92 ? -13.906 -14.031 -1.284 1 83.94 92 GLY B O 1
ATOM 1650 N N . GLY B 1 93 ? -11.914 -13.391 -0.477 1 86.19 93 GLY B N 1
ATOM 1651 C CA . GLY B 1 93 ? -11.195 -14.406 -1.23 1 86.19 93 GLY B CA 1
ATOM 1652 C C . GLY B 1 93 ? -11.023 -14.047 -2.697 1 86.19 93 GLY B C 1
ATOM 1653 O O . GLY B 1 93 ? -10.523 -14.859 -3.482 1 86.19 93 GLY B O 1
ATOM 1654 N N . GLU B 1 94 ? -11.422 -12.891 -3.07 1 91.38 94 GLU B N 1
ATOM 1655 C CA . GLU B 1 94 ? -11.297 -12.414 -4.445 1 91.38 94 GLU B CA 1
ATOM 1656 C C . GLU B 1 94 ? -10.414 -11.18 -4.523 1 91.38 94 GLU B C 1
ATOM 1658 O O . GLU B 1 94 ? -10.453 -10.32 -3.641 1 91.38 94 GLU B O 1
ATOM 1663 N N . VAL B 1 95 ? -9.656 -11.125 -5.602 1 91.44 95 VAL B N 1
ATOM 1664 C CA . VAL B 1 95 ? -8.906 -9.906 -5.871 1 91.44 95 VAL B CA 1
ATOM 1665 C C . VAL B 1 95 ? -9.828 -8.844 -6.465 1 91.44 95 VAL B C 1
ATOM 1667 O O . VAL B 1 95 ? -10.391 -9.039 -7.543 1 91.44 95 VAL B O 1
ATOM 1670 N N . VAL B 1 96 ? -10 -7.781 -5.762 1 88.19 96 VAL B N 1
ATOM 1671 C CA . VAL B 1 96 ? -10.922 -6.746 -6.223 1 88.19 96 VAL B CA 1
ATOM 1672 C C . VAL B 1 96 ? -10.141 -5.613 -6.879 1 88.19 96 VAL B C 1
ATOM 1674 O O . VAL B 1 96 ? -10.719 -4.777 -7.578 1 88.19 96 VAL B O 1
ATOM 1677 N N . HIS B 1 97 ? -8.812 -5.582 -6.645 1 85.12 97 HIS B N 1
ATOM 1678 C CA . HIS B 1 97 ? -7.941 -4.605 -7.297 1 85.12 97 HIS B CA 1
ATOM 1679 C C . HIS B 1 97 ? -6.504 -5.109 -7.363 1 85.12 97 HIS B C 1
ATOM 1681 O O . HIS B 1 97 ? -5.992 -5.672 -6.395 1 85.12 97 HIS B O 1
ATOM 1687 N N . ARG B 1 98 ? -5.883 -4.93 -8.461 1 85.88 98 ARG B N 1
ATOM 1688 C CA . ARG B 1 98 ? -4.457 -5.184 -8.656 1 85.88 98 ARG B CA 1
ATOM 1689 C C . ARG B 1 98 ? -3.795 -4.031 -9.398 1 85.88 98 ARG B C 1
ATOM 1691 O O . ARG B 1 98 ? -4.332 -3.531 -10.391 1 85.88 98 ARG B O 1
ATOM 1698 N N . SER B 1 99 ? -2.746 -3.641 -8.75 1 76.19 99 SER B N 1
ATOM 1699 C CA . SER B 1 99 ? -2.004 -2.586 -9.43 1 76.19 99 SER B CA 1
ATOM 1700 C C . SER B 1 99 ? -1.5 -3.055 -10.789 1 76.19 99 SER B C 1
ATOM 1702 O O . SER B 1 99 ? -1.067 -4.199 -10.938 1 76.19 99 SER B O 1
ATOM 1704 N N . ASP B 1 100 ? -2.111 -2.502 -11.891 1 61.03 100 ASP B N 1
ATOM 1705 C CA . ASP B 1 100 ? -1.671 -2.869 -13.234 1 61.03 100 ASP B CA 1
ATOM 1706 C C . ASP B 1 100 ? -0.482 -2.02 -13.672 1 61.03 100 ASP B C 1
ATOM 1708 O O . ASP B 1 100 ? -0.383 -0.845 -13.305 1 61.03 100 ASP B O 1
ATOM 1712 N N . GLU B 1 101 ? 0.558 -2.752 -14.117 1 54.03 101 GLU B N 1
ATOM 1713 C CA . GLU B 1 101 ? 1.673 -2.076 -14.773 1 54.03 101 GLU B CA 1
ATOM 1714 C C . GLU B 1 101 ? 1.204 -0.819 -15.5 1 54.03 101 GLU B C 1
ATOM 1716 O O . GLU B 1 101 ? 1.934 0.172 -15.57 1 54.03 101 GLU B O 1
ATOM 1721 N N . GLN B 1 102 ? 0.116 -0.973 -16.062 1 48.41 102 GLN B N 1
ATOM 1722 C CA . GLN B 1 102 ? -0.306 0.096 -16.953 1 48.41 102 GLN B CA 1
ATOM 1723 C C . GLN B 1 102 ? -1.045 1.194 -16.188 1 48.41 102 GLN B C 1
ATOM 1725 O O . GLN B 1 102 ? -1.265 2.285 -16.734 1 48.41 102 GLN B O 1
ATOM 1730 N N . GLN B 1 103 ? -1.349 0.938 -14.984 1 50.16 103 GLN B N 1
ATOM 1731 C CA . GLN B 1 103 ? -2.084 1.999 -14.305 1 50.16 103 GLN B CA 1
ATOM 1732 C C . GLN B 1 103 ? -1.172 3.176 -13.977 1 50.16 103 GLN B C 1
ATOM 1734 O O . GLN B 1 103 ? 0.027 2.992 -13.75 1 50.16 103 GLN B O 1
ATOM 1739 N N . HIS B 1 104 ? -1.466 4.25 -14.461 1 49.31 104 HIS B N 1
ATOM 1740 C CA . HIS B 1 104 ? -0.78 5.516 -14.234 1 49.31 104 HIS B CA 1
ATOM 1741 C C . HIS B 1 104 ? -0.377 5.672 -12.773 1 49.31 104 HIS B C 1
ATOM 1743 O O . HIS B 1 104 ? -1.235 5.812 -11.898 1 49.31 104 HIS B O 1
ATOM 1749 N N . TYR B 1 105 ? 0.575 4.816 -12.453 1 53.38 105 TYR B N 1
ATOM 1750 C CA . TYR B 1 105 ? 1.165 5.109 -11.148 1 53.38 105 TYR B CA 1
ATOM 1751 C C . TYR B 1 105 ? 1.882 6.457 -11.164 1 53.38 105 TYR B C 1
ATOM 1753 O O . TYR B 1 105 ? 2.391 6.883 -12.203 1 53.38 105 TYR B O 1
ATOM 1761 N N . PHE B 1 106 ? 1.425 7.219 -10.18 1 61 106 PHE B N 1
ATOM 1762 C CA . PHE B 1 106 ? 2.223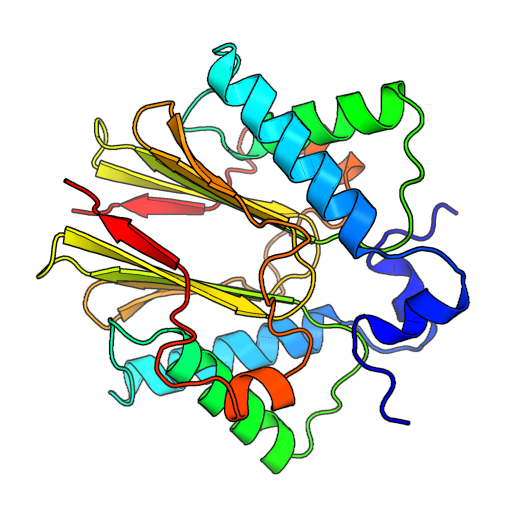 8.43 -10.023 1 61 106 PHE B CA 1
ATOM 1763 C C . PHE B 1 106 ? 3.635 8.094 -9.562 1 61 106 PHE B C 1
ATOM 1765 O O . PHE B 1 106 ? 3.828 7.574 -8.461 1 61 106 PHE B O 1
ATOM 1772 N N . ASN B 1 107 ? 4.477 8.102 -10.523 1 58.62 107 ASN B N 1
ATOM 1773 C CA . ASN B 1 107 ? 5.848 7.715 -10.219 1 58.62 107 ASN B CA 1
ATOM 1774 C C . ASN B 1 107 ? 6.613 8.852 -9.555 1 58.62 107 ASN B C 1
ATOM 1776 O O . ASN B 1 107 ? 7.691 8.641 -8.992 1 58.62 107 ASN B O 1
ATOM 1780 N N . THR B 1 108 ? 5.996 9.969 -9.82 1 55 108 THR B N 1
ATOM 1781 C CA . THR B 1 108 ? 6.688 11.109 -9.227 1 55 108 THR B CA 1
ATOM 1782 C C . THR B 1 108 ? 5.699 12.031 -8.508 1 55 108 THR B C 1
ATOM 1784 O O . THR B 1 108 ? 4.52 12.078 -8.867 1 55 108 THR B O 1
ATOM 1787 N N . PRO B 1 109 ? 6.238 12.523 -7.5 1 56.12 109 PRO B N 1
ATOM 1788 C CA . PRO B 1 109 ? 5.406 13.523 -6.824 1 56.12 109 PRO B CA 1
ATOM 1789 C C . PRO B 1 109 ? 4.789 14.523 -7.793 1 56.12 109 PRO B C 1
ATOM 1791 O O . PRO B 1 109 ? 3.639 14.938 -7.609 1 56.12 109 PRO B O 1
ATOM 1794 N N . PHE B 1 110 ? 5.527 14.922 -8.703 1 57.16 110 PHE B N 1
ATOM 1795 C CA . PHE B 1 110 ? 4.996 15.883 -9.664 1 57.16 110 PHE B CA 1
ATOM 1796 C C . PHE B 1 110 ? 3.752 15.328 -10.352 1 57.16 110 PHE B C 1
ATOM 1798 O O . PHE B 1 110 ? 2.791 16.062 -10.586 1 57.16 110 PHE B O 1
ATOM 1805 N N . GLN B 1 111 ? 3.873 14.07 -10.609 1 65.44 111 GLN B N 1
ATOM 1806 C CA . GLN B 1 111 ? 2.736 13.445 -11.273 1 65.44 111 GLN B CA 1
ATOM 1807 C C . GLN B 1 111 ? 1.502 13.445 -10.375 1 65.44 111 GLN B C 1
ATOM 1809 O O . GLN B 1 111 ? 0.373 13.531 -10.867 1 65.44 111 GLN B O 1
ATOM 1814 N N . LEU B 1 112 ? 1.822 13.43 -9.109 1 62.38 112 LEU B N 1
ATOM 1815 C CA . LEU B 1 112 ? 0.725 13.484 -8.148 1 62.38 112 LEU B CA 1
ATOM 1816 C C . LEU B 1 112 ? 0.069 14.859 -8.148 1 62.38 112 LEU B C 1
ATOM 1818 O O . LEU B 1 112 ? -1.153 14.969 -8.023 1 62.38 112 LEU B O 1
ATOM 1822 N N . SER B 1 113 ? 0.87 15.758 -8.281 1 58.19 113 SER B N 1
ATOM 1823 C CA . SER B 1 113 ? 0.406 17.141 -8.164 1 58.19 113 SER B CA 1
ATOM 1824 C C . SER B 1 113 ? -0.461 17.531 -9.359 1 58.19 113 SER B C 1
ATOM 1826 O O . SER B 1 113 ? -1.317 18.406 -9.242 1 58.19 113 SER B O 1
ATOM 1828 N N . ILE B 1 114 ? -0.074 16.922 -10.469 1 56.19 114 ILE B N 1
ATOM 1829 C CA . ILE B 1 114 ? -0.818 17.312 -11.656 1 56.19 114 ILE B CA 1
ATOM 1830 C C . ILE B 1 114 ? -1.893 16.266 -11.961 1 56.19 114 ILE B C 1
ATOM 1832 O O . ILE B 1 114 ? -2.537 16.312 -13.008 1 56.19 114 ILE B O 1
ATOM 1836 N N . ALA B 1 115 ? -1.878 15.328 -11.164 1 58.41 115 ALA B N 1
ATOM 1837 C CA . ALA B 1 115 ? -2.885 14.297 -11.383 1 58.41 115 ALA B CA 1
ATOM 1838 C C . ALA B 1 115 ? -4.293 14.891 -11.367 1 58.41 115 ALA B C 1
ATOM 1840 O O . ALA B 1 115 ? -4.594 15.766 -10.555 1 58.41 115 ALA B O 1
ATOM 1841 N N . PRO B 1 116 ? -4.879 14.508 -12.531 1 55.22 116 PRO B N 1
ATOM 1842 C CA . PRO B 1 116 ? -6.258 15 -12.516 1 55.22 116 PRO B CA 1
ATOM 1843 C C . PRO B 1 116 ? -7.027 14.562 -11.273 1 55.22 116 PRO B C 1
ATOM 1845 O O . PRO B 1 116 ? -6.684 13.555 -10.648 1 55.22 116 PRO B O 1
ATOM 1848 N N . PRO B 1 117 ? -7.824 15.492 -10.891 1 53.25 117 PRO B N 1
ATOM 1849 C CA . PRO B 1 117 ? -8.641 15.195 -9.711 1 53.25 117 PRO B CA 1
ATOM 1850 C C . PRO B 1 117 ? -9.219 13.781 -9.734 1 53.25 117 PRO B C 1
ATOM 1852 O O . PRO B 1 117 ? -9.422 13.172 -8.68 1 53.25 117 PRO B O 1
ATOM 1855 N N . GLU B 1 118 ? -9.375 13.383 -10.945 1 49.62 118 GLU B N 1
ATOM 1856 C CA . GLU B 1 118 ? -10 12.078 -11.141 1 49.62 118 GLU B CA 1
ATOM 1857 C C . GLU B 1 118 ? -8.984 10.953 -10.961 1 49.62 118 GLU B C 1
ATOM 1859 O O . GLU B 1 118 ? -9.352 9.773 -10.922 1 49.62 118 GLU B O 1
ATOM 1864 N N . ALA B 1 119 ? -7.809 11.383 -11.352 1 52.62 119 ALA B N 1
ATOM 1865 C CA . ALA B 1 119 ? -6.797 10.336 -11.188 1 52.62 119 ALA B CA 1
ATOM 1866 C C . ALA B 1 119 ? -6.883 9.703 -9.797 1 52.62 119 ALA B C 1
ATOM 1868 O O . ALA B 1 119 ? -6.438 10.297 -8.812 1 52.62 119 ALA B O 1
ATOM 1869 N N . GLU B 1 120 ? -8.086 9.344 -9.469 1 54.16 120 GLU B N 1
ATOM 1870 C CA . GLU B 1 120 ? -8.594 8.789 -8.219 1 54.16 120 GLU B CA 1
ATOM 1871 C C . GLU B 1 120 ? -7.891 7.473 -7.871 1 54.16 120 GLU B C 1
ATOM 1873 O O . GLU B 1 120 ? -7.516 6.711 -8.766 1 54.16 120 GLU B O 1
ATOM 1878 N N . GLY B 1 121 ? -6.957 7.629 -6.801 1 63.94 121 GLY B N 1
ATOM 1879 C CA . GLY B 1 121 ? -6.727 6.34 -6.164 1 63.94 121 GLY B CA 1
ATOM 1880 C C . GLY B 1 121 ? -7.773 5.305 -6.527 1 63.94 121 GLY B C 1
ATOM 1881 O O . GLY B 1 121 ? -8.562 5.504 -7.453 1 63.94 121 GLY B O 1
ATOM 1882 N N . VAL B 1 122 ? -7.586 4.164 -6.305 1 69.62 122 VAL B N 1
ATOM 1883 C CA . VAL B 1 122 ? -8.555 3.096 -6.512 1 69.62 122 VAL B CA 1
ATOM 1884 C C . VAL B 1 122 ? -9.648 3.17 -5.445 1 69.62 122 VAL B C 1
ATOM 1886 O O . VAL B 1 122 ? -9.367 3.439 -4.277 1 69.62 122 VAL B O 1
ATOM 1889 N N . VAL B 1 123 ? -10.914 3.238 -5.965 1 71.25 123 VAL B N 1
ATOM 1890 C CA . VAL B 1 123 ? -12.055 3.191 -5.055 1 71.25 123 VAL B CA 1
ATOM 1891 C C . VAL B 1 123 ? -12.719 1.818 -5.133 1 71.25 123 VAL B C 1
ATOM 1893 O O . VAL B 1 123 ? -13.023 1.328 -6.223 1 71.25 123 VAL B O 1
ATOM 1896 N N . LEU B 1 124 ? -12.742 1.195 -3.982 1 76.44 124 LEU B N 1
ATOM 1897 C CA . LEU B 1 124 ? -13.391 -0.109 -3.93 1 76.44 124 LEU B CA 1
ATOM 1898 C C . LEU B 1 124 ? -14.539 -0.104 -2.926 1 76.44 124 LEU B C 1
ATOM 1900 O O . LEU B 1 124 ? -14.453 0.544 -1.881 1 76.44 124 LEU B O 1
ATOM 1904 N N . SER B 1 125 ? -15.695 -0.67 -3.363 1 73.75 125 SER B N 1
ATOM 1905 C CA . SER B 1 125 ? -16.812 -0.833 -2.441 1 73.75 125 SER B CA 1
ATOM 1906 C C . SER B 1 125 ? -16.547 -1.947 -1.436 1 73.75 125 SER B C 1
ATOM 1908 O O . SER B 1 125 ? -16.016 -2.998 -1.795 1 73.75 125 SER B O 1
ATOM 1910 N N . ASP B 1 126 ? -16.719 -1.664 -0.162 1 62.81 126 ASP B N 1
ATOM 1911 C CA . ASP B 1 126 ? -16.562 -2.67 0.884 1 62.81 126 ASP B CA 1
ATOM 1912 C C . ASP B 1 126 ? -17.891 -3.355 1.188 1 62.81 126 ASP B C 1
ATOM 1914 O O . ASP B 1 126 ? -18.031 -4.043 2.201 1 62.81 126 ASP B O 1
ATOM 1918 N N . ARG B 1 127 ? -18.953 -3.195 0.474 1 58.06 127 ARG B N 1
ATOM 1919 C CA . ARG B 1 127 ? -20.234 -3.85 0.721 1 58.06 127 ARG B CA 1
ATOM 1920 C C . ARG B 1 127 ? -20.25 -5.27 0.159 1 58.06 127 ARG B C 1
ATOM 1922 O O . ARG B 1 127 ? -19.5 -5.578 -0.769 1 58.06 127 ARG B O 1
#

Nearest PDB structures (foldseek):
  2nvm-assembly1_A  TM=3.355E-01  e=5.138E-01  Trichormus variabilis ATCC 29413
  8cjw-assembly1_A  TM=4.666E-01  e=5.451E+00  Thogotovirus thogotoense
  8b9c-assembly1_G  TM=3.860E-01  e=3.487E+00  Saccharomyces cerevisiae
  2nvm-assembly1_A  TM=3.351E-01  e=6.635E-01  Trichormus variabilis ATCC 29413
  8b9c-assembly1_G  TM=3.864E-01  e=2.378E+00  Saccharomyces cerevisiae

Sequence (254 aa):
GVADGVGGWRDYGVDPSQFSGTLMRTCERLVKEGRFVPSNPVGILTAGYCELLQNKVPLLGSSTACIVVLDRSSHRLHTANLGDSGFLVVRGGEVVHRSDEQQHYFNTPFQLSIAPPEAEGVVLSDRGVADGVGGWRDYGVDPSQFSGTLMRTCERLVKEGRFVPSNPVGILTAGYCELLQNKVPLLGSSTACIVVLDRSSHRLHTANLGDSGFLVVRGGEVVHRSDEQQHYFNTPFQLSIAPPEAEGVVLSDR

Radius of gyration: 16.72 Å; Cα contacts (8 Å, |Δi|>4): 530; chains: 2; bounding box: 46×44×32 Å

Foldseek 3Di:
DPQDPQRVLVVVVDRLVVVQVQLVVQLVVCVVVVVDDLQAPLVSSLVSVVVCVVVVPDNRDFHKDKDWHQDPVQQKIFMAIEADDWDWDDDPNRTPDTDDPPLPHNRDSVCSVPPPSPSTGDMGHND/DPQDPQRVLVVVVDRLVVVQVQLVVQLVVCVVVVVDDLQAPLVSSLVSVVVCVVVVPDNRDFHKDKDWHQDPVQQKIFMAIEADDWDWDDDPNDTPDTDDPPLPHNRDSVCSVPPPSPSTGDMGHND

pLDDT: mean 72.41, std 17.83, range [20.03, 95.5]

Organism: Acrocephalus arundinaceus (NCBI:txid39621)

Secondary structure (DSSP, 8-state):
----TTHHHHTTT--HHHHHHHHHHHHHHHHHTT---TT-HHHHHHHHHHHHHHTT----S---EEEEEEETTTTEEEEEEESS-EEEEEETTEEEEE--TTS--B-SHHHHHTS-TT---EEEE--/----TTHHHHTTT--HHHHHHHHHHHHHHHHHTT---TT-HHHHHHHHHHHHHHTT----S---EEEEEEETTTTEEEEEEESS-EEEEEETTEEEEE--TTS--B-SHHHHHTS-TT---EEEE--

Solvent-accessible surface area (backbone atoms only — not comparable to full-atom values): 13283 Å² total; per-residue (Å²): 124,82,60,39,25,66,38,63,44,49,76,70,75,42,57,43,44,54,48,19,30,51,40,41,52,45,32,47,50,35,33,72,71,60,66,55,53,70,92,39,48,42,56,38,54,31,51,23,48,52,51,38,54,76,67,64,50,76,78,53,60,41,51,28,34,38,38,40,25,45,35,70,92,75,37,30,35,27,26,21,57,34,19,66,43,19,34,36,33,33,44,85,70,34,74,80,43,63,51,48,77,79,48,86,50,25,49,36,67,66,47,44,66,65,40,50,89,71,63,50,35,55,77,38,72,70,117,124,82,62,40,26,67,38,62,44,49,77,70,76,41,59,43,43,54,50,19,30,52,40,41,51,43,33,46,51,35,34,70,70,60,64,56,55,69,92,39,45,38,56,38,55,30,52,23,49,52,50,38,53,74,69,63,50,74,77,52,59,42,49,30,34,38,38,41,26,44,36,70,90,74,36,29,35,26,26,24,58,34,16,61,45,18,34,38,34,33,43,85,71,33,76,78,42,63,50,47,75,78,49,86,51,26,45,36,70,67,47,43,65,66,41,50,88,70,63,52,34,56,76,39,74,68,117

InterPro domains:
  IPR001932 PPM-type phosphatase-like domain [PS51746] (1-127)
  IPR036457 PPM-type phosphatase-like domain superfamily [G3DSA:3.60.40.10] (1-123)
  IPR036457 PPM-type phosphatase-like domain superfamily [SSF81606] (1-120)
  IPR039123 Protein phosphatase PTC7 homolog [PTHR12320] (1-113)